Protein AF-K2A2A7-F1 (afdb_monomer)

Secondary structure (DSSP, 8-state):
--TTTSSPPHHHHHHHHHHHHHHHHTS-GGGSTTTTTT-HHHHHHHHHHHHHHHHHHHHHHHTTSHHHHHHTTHHHHHHHHHHHHHHHHHHTTSS--BTTTBS--S-PPPPP-PPPPTHHHHHHHHHHHHHHHHS-HHHHHHHHHHHHHHHHTTS-SHHHHHHHHHTT--HHHHHHHHHHHH---------

Structure (mmCIF, N/CA/C/O backbone):
data_AF-K2A2A7-F1
#
_entry.id   AF-K2A2A7-F1
#
loop_
_atom_site.group_PDB
_atom_site.id
_atom_site.type_symbol
_atom_site.label_atom_id
_atom_site.label_alt_id
_atom_site.label_comp_id
_atom_site.label_asym_id
_atom_site.label_entity_id
_atom_site.label_seq_id
_atom_site.pdbx_PDB_ins_code
_atom_site.Cartn_x
_atom_site.Cartn_y
_atom_site.Cartn_z
_atom_site.occupancy
_atom_site.B_iso_or_equiv
_atom_site.auth_seq_id
_atom_site.auth_comp_id
_atom_site.auth_asym_id
_atom_site.auth_atom_id
_atom_site.pdbx_PDB_model_num
ATOM 1 N N . MET A 1 1 ? 3.952 -8.221 20.605 1.00 62.62 1 MET A N 1
ATOM 2 C CA . MET A 1 1 ? 3.868 -8.283 19.130 1.00 62.62 1 MET A CA 1
ATOM 3 C C . MET A 1 1 ? 4.918 -7.321 18.599 1.00 62.62 1 MET A C 1
ATOM 5 O O . MET A 1 1 ? 5.150 -6.315 19.251 1.00 62.62 1 MET A O 1
ATOM 9 N N . ASP A 1 2 ? 5.605 -7.661 17.517 1.00 77.06 2 ASP A N 1
ATOM 10 C CA . ASP A 1 2 ? 6.780 -6.952 16.977 1.00 77.06 2 ASP A CA 1
ATOM 11 C C . ASP A 1 2 ? 6.436 -5.839 15.968 1.00 77.06 2 ASP A C 1
ATOM 13 O O . ASP A 1 2 ? 7.338 -5.149 15.506 1.00 77.06 2 ASP A O 1
ATOM 17 N N . GLU A 1 3 ? 5.150 -5.621 15.670 1.00 72.81 3 GLU A N 1
ATOM 18 C CA . GLU A 1 3 ? 4.656 -4.688 14.640 1.00 72.81 3 GLU A CA 1
ATOM 19 C C . GLU A 1 3 ? 5.118 -3.234 14.834 1.00 72.81 3 GLU A C 1
ATOM 21 O O . GLU A 1 3 ? 5.360 -2.520 13.864 1.00 72.81 3 GLU A O 1
ATOM 26 N N . THR A 1 4 ? 5.302 -2.797 16.081 1.00 74.00 4 THR A N 1
ATOM 27 C CA . THR A 1 4 ? 5.796 -1.449 16.401 1.00 74.00 4 THR A CA 1
ATOM 28 C C . THR A 1 4 ? 7.318 -1.311 16.288 1.00 74.00 4 THR A C 1
ATOM 30 O O . THR A 1 4 ? 7.830 -0.197 16.385 1.00 74.00 4 THR A O 1
ATOM 33 N N . LEU A 1 5 ? 8.053 -2.415 16.097 1.00 76.25 5 LEU A N 1
ATOM 34 C CA . LEU A 1 5 ? 9.518 -2.462 16.164 1.00 76.25 5 LEU A CA 1
ATOM 35 C C . LEU A 1 5 ? 10.182 -2.925 14.861 1.00 76.25 5 LEU A C 1
ATOM 37 O O . LEU A 1 5 ? 11.263 -2.439 14.531 1.00 76.25 5 LEU A O 1
ATOM 41 N N . ALA A 1 6 ? 9.586 -3.870 14.131 1.00 84.69 6 ALA A N 1
ATOM 42 C CA . ALA A 1 6 ? 10.146 -4.403 12.892 1.00 84.69 6 ALA A CA 1
ATOM 43 C C . ALA A 1 6 ? 9.075 -5.045 12.001 1.00 84.69 6 ALA A C 1
ATOM 45 O O . ALA A 1 6 ? 7.918 -5.202 12.385 1.00 84.69 6 ALA A O 1
ATOM 46 N N . LEU A 1 7 ? 9.487 -5.457 10.797 1.00 84.75 7 LEU A N 1
ATOM 47 C CA . LEU A 1 7 ? 8.675 -6.357 9.983 1.00 84.75 7 LEU A CA 1
ATOM 48 C C . LEU A 1 7 ? 8.384 -7.660 10.757 1.00 84.75 7 LEU A C 1
ATOM 50 O O . LEU A 1 7 ? 9.260 -8.121 11.497 1.00 84.75 7 LEU A O 1
ATOM 54 N N . PRO A 1 8 ? 7.202 -8.275 10.559 1.00 84.25 8 PRO A N 1
ATOM 55 C CA . PRO A 1 8 ? 6.791 -9.444 11.327 1.00 84.25 8 PRO A CA 1
ATOM 56 C C . PRO A 1 8 ? 7.748 -10.633 11.183 1.00 84.25 8 PRO A C 1
ATOM 58 O O . PRO A 1 8 ? 8.117 -11.025 10.074 1.00 84.25 8 PRO A O 1
ATOM 61 N N . THR A 1 9 ? 8.092 -11.257 12.306 1.00 86.00 9 THR A N 1
ATOM 62 C CA . THR A 1 9 ? 8.743 -12.577 12.347 1.00 86.00 9 THR A CA 1
ATOM 63 C C . THR A 1 9 ? 7.771 -13.703 11.970 1.00 86.00 9 THR A C 1
ATOM 65 O O . THR A 1 9 ? 6.553 -13.544 12.066 1.00 86.00 9 THR A O 1
ATOM 68 N N . GLU A 1 10 ? 8.279 -14.889 11.602 1.00 86.19 10 GLU A N 1
ATOM 69 C CA . GLU A 1 10 ? 7.434 -16.064 11.295 1.00 86.19 10 GLU A CA 1
ATOM 70 C C . GLU A 1 10 ? 6.448 -16.390 12.425 1.00 86.19 10 GLU A C 1
ATOM 72 O O . GLU A 1 10 ? 5.287 -16.721 12.175 1.00 86.19 10 GLU A O 1
ATOM 77 N N . LYS A 1 11 ? 6.888 -16.243 13.681 1.00 86.88 11 LYS A N 1
ATOM 78 C CA . LYS A 1 11 ? 6.046 -16.452 14.861 1.00 86.88 11 LYS A CA 1
ATOM 79 C C . LYS A 1 11 ? 4.901 -15.440 14.925 1.00 86.88 11 LYS A C 1
ATOM 81 O O . LYS A 1 11 ? 3.759 -15.840 15.145 1.00 86.88 11 LYS A O 1
ATOM 86 N N . SER A 1 12 ? 5.177 -14.153 14.721 1.00 87.62 12 SER A N 1
ATOM 87 C CA . SER A 1 12 ? 4.141 -13.113 14.713 1.00 87.62 12 SER A CA 1
ATOM 88 C C . SER A 1 12 ? 3.167 -13.276 13.551 1.00 87.62 12 SER A C 1
ATOM 90 O O . SER A 1 12 ? 1.957 -13.174 13.755 1.00 87.62 12 SER A O 1
ATOM 92 N N . VAL A 1 13 ? 3.666 -13.616 12.358 1.00 88.94 13 VAL A N 1
ATOM 93 C CA . VAL A 1 13 ? 2.824 -13.941 11.194 1.00 88.94 13 VAL A CA 1
ATOM 94 C C . VAL A 1 13 ? 1.917 -15.129 11.504 1.00 88.94 13 VAL A C 1
ATOM 96 O O . VAL A 1 13 ? 0.725 -15.092 11.201 1.00 88.94 13 VAL A O 1
ATOM 99 N N . MET A 1 14 ? 2.450 -16.172 12.145 1.00 92.44 14 MET A N 1
ATOM 100 C CA . MET A 1 14 ? 1.659 -17.332 12.542 1.00 92.44 14 MET A CA 1
ATOM 101 C C . MET A 1 14 ? 0.554 -16.949 13.526 1.00 92.44 14 MET A C 1
ATOM 103 O O . MET A 1 14 ? -0.575 -17.393 13.345 1.00 92.44 14 MET A O 1
ATOM 107 N N . ILE A 1 15 ? 0.842 -16.111 14.527 1.00 93.50 15 ILE A N 1
ATOM 108 C CA . ILE A 1 15 ? -0.175 -15.618 15.467 1.00 93.50 15 ILE A CA 1
ATOM 109 C C . ILE A 1 15 ? -1.260 -14.845 14.712 1.00 93.50 15 ILE A C 1
ATOM 111 O O . ILE A 1 15 ? -2.433 -15.171 14.861 1.00 93.50 15 ILE A O 1
ATOM 115 N N . ALA A 1 16 ? -0.890 -13.892 13.852 1.00 93.38 16 ALA A N 1
ATOM 116 C CA . ALA A 1 16 ? -1.847 -13.122 13.057 1.00 93.38 16 ALA A CA 1
ATOM 117 C C . ALA A 1 16 ? -2.745 -14.022 12.186 1.00 93.38 16 ALA A C 1
ATOM 119 O O . ALA A 1 16 ? -3.963 -13.840 12.145 1.00 93.38 16 ALA A O 1
ATOM 120 N N . LEU A 1 17 ? -2.164 -15.042 11.544 1.00 96.50 17 LEU A N 1
ATOM 121 C CA . LEU A 1 17 ? -2.910 -16.017 10.749 1.00 96.50 17 LEU A CA 1
ATOM 122 C C . LEU A 1 17 ? -3.851 -16.866 11.614 1.00 96.50 17 LEU A C 1
ATOM 124 O O . LEU A 1 17 ? -5.004 -17.083 11.242 1.00 96.50 17 LEU A O 1
ATOM 128 N N . ARG A 1 18 ? -3.378 -17.351 12.768 1.00 97.50 18 ARG A N 1
ATOM 129 C CA . ARG A 1 18 ? -4.181 -18.163 13.691 1.00 97.50 18 ARG A CA 1
ATOM 130 C C . ARG A 1 18 ? -5.330 -17.355 14.284 1.00 97.50 18 ARG A C 1
ATOM 132 O O . ARG A 1 18 ? -6.421 -17.897 14.384 1.00 97.50 18 ARG A O 1
ATOM 139 N N . THR A 1 19 ? -5.145 -16.066 14.567 1.00 97.56 19 THR A N 1
ATOM 140 C CA . THR A 1 19 ? -6.237 -15.171 14.984 1.00 97.56 19 THR A CA 1
ATOM 141 C C . THR A 1 19 ? -7.370 -15.161 13.956 1.00 97.56 19 THR A C 1
ATOM 143 O O . THR A 1 19 ? -8.523 -15.374 14.321 1.00 97.56 19 THR A O 1
ATOM 146 N N . GLN A 1 20 ? -7.055 -15.004 12.664 1.00 97.81 20 GLN A N 1
ATOM 147 C CA . GLN A 1 20 ? -8.066 -15.050 11.598 1.00 97.81 20 GLN A CA 1
ATOM 148 C C . GLN A 1 20 ? -8.740 -16.427 11.498 1.00 97.81 20 GLN A C 1
ATOM 150 O O . GLN A 1 20 ? -9.949 -16.513 11.302 1.00 97.81 20 GLN A O 1
ATOM 155 N N . GLN A 1 21 ? -7.983 -17.514 11.669 1.00 98.00 21 GLN A N 1
ATOM 156 C CA . GLN A 1 21 ? -8.522 -18.877 11.624 1.00 98.00 21 GLN A CA 1
ATOM 157 C C . GLN A 1 21 ? -9.438 -19.190 12.809 1.00 98.00 21 GLN A C 1
ATOM 159 O O . GLN A 1 21 ? -10.489 -19.787 12.608 1.00 98.00 21 GLN A O 1
ATOM 164 N N . ILE A 1 22 ? -9.087 -18.751 14.017 1.00 98.25 22 ILE A N 1
ATOM 165 C CA . ILE A 1 22 ? -9.936 -18.897 15.206 1.00 98.25 22 ILE A CA 1
ATOM 166 C C . ILE A 1 22 ? -11.240 -18.120 15.002 1.00 98.25 22 ILE A C 1
ATOM 168 O O . ILE A 1 22 ? -12.322 -18.659 15.229 1.00 98.25 22 ILE A O 1
ATOM 172 N N . ILE A 1 23 ? -11.167 -16.882 14.498 1.00 97.62 23 ILE A N 1
ATOM 173 C CA . ILE A 1 23 ? -12.369 -16.110 14.152 1.00 97.62 23 ILE A CA 1
ATOM 174 C C . ILE A 1 23 ? -13.210 -16.873 13.117 1.00 97.62 23 ILE A C 1
ATOM 176 O O . ILE A 1 23 ? -14.407 -17.058 13.320 1.00 97.62 23 ILE A O 1
ATOM 180 N N . ALA A 1 24 ? -12.598 -17.373 12.044 1.00 96.94 24 ALA A N 1
ATOM 181 C CA . ALA A 1 24 ? -13.320 -18.019 10.951 1.00 96.94 24 ALA A CA 1
ATOM 182 C C . ALA A 1 24 ? -13.950 -19.374 11.322 1.00 96.94 24 ALA A C 1
ATOM 184 O O . ALA A 1 24 ? -15.068 -19.655 10.886 1.00 96.94 24 ALA A O 1
ATOM 185 N N . PHE A 1 25 ? -13.243 -20.211 12.089 1.00 97.44 25 PHE A N 1
ATOM 186 C CA . PHE A 1 25 ? -13.596 -21.622 12.288 1.00 97.44 25 PHE A CA 1
ATOM 187 C C . PHE A 1 25 ? -14.070 -21.968 13.702 1.00 97.44 25 PHE A C 1
ATOM 189 O O . PHE A 1 25 ? -14.775 -22.960 13.860 1.00 97.44 25 PHE A O 1
ATOM 196 N N . GLU A 1 26 ? -13.712 -21.182 14.719 1.00 97.56 26 GLU A N 1
ATOM 197 C CA . GLU A 1 26 ? -14.015 -21.511 16.121 1.00 97.56 26 GLU A CA 1
ATOM 198 C C . GLU A 1 26 ? -15.007 -20.534 16.760 1.00 97.56 26 GLU A C 1
ATOM 200 O O . GLU A 1 26 ? -15.832 -20.944 17.573 1.00 97.56 26 GLU A O 1
ATOM 205 N N . SER A 1 27 ? -14.977 -19.250 16.386 1.00 96.56 27 SER A N 1
ATOM 206 C CA . SER A 1 27 ? -15.802 -18.227 17.049 1.00 96.56 27 SER A CA 1
ATOM 207 C C . SER A 1 27 ? -17.295 -18.273 16.686 1.00 96.56 27 SER A C 1
ATOM 209 O O . SER A 1 27 ? -18.122 -17.711 17.401 1.00 96.56 27 SER A O 1
ATOM 211 N N . GLY A 1 28 ? -17.649 -18.911 15.564 1.00 94.75 28 GLY A N 1
ATOM 212 C CA . GLY A 1 28 ? -19.025 -19.008 15.068 1.00 94.75 28 GLY A CA 1
ATOM 213 C C . GLY A 1 28 ? -19.602 -17.719 14.466 1.00 94.75 28 GLY A C 1
ATOM 214 O O . GLY A 1 28 ? -20.737 -17.742 13.992 1.00 94.75 28 GLY A O 1
ATOM 215 N N . VAL A 1 29 ? -18.843 -16.614 14.424 1.00 96.25 29 VAL A N 1
ATOM 216 C CA . VAL A 1 29 ? -19.313 -15.323 13.872 1.00 96.25 29 VAL A CA 1
ATOM 217 C C . VAL A 1 29 ? -19.611 -15.374 12.372 1.00 96.25 29 VAL A C 1
ATOM 219 O O . VAL A 1 29 ? -20.320 -14.521 11.854 1.00 96.25 29 VAL A O 1
ATOM 222 N N . THR A 1 30 ? -19.099 -16.382 11.668 1.00 96.44 30 THR A N 1
ATOM 223 C CA . THR A 1 30 ? -19.321 -16.608 10.233 1.00 96.44 30 THR A CA 1
ATOM 224 C C . THR A 1 30 ? -20.659 -17.284 9.921 1.00 96.44 30 THR A C 1
ATOM 226 O O . THR A 1 30 ? -21.055 -17.335 8.759 1.00 96.44 30 THR A O 1
ATOM 229 N N . ASN A 1 31 ? -21.376 -17.785 10.934 1.00 97.00 31 ASN A N 1
ATOM 230 C CA . ASN A 1 31 ? -22.625 -18.531 10.747 1.00 97.00 31 ASN A CA 1
ATOM 231 C C . ASN A 1 31 ? -23.830 -17.643 10.400 1.00 97.00 31 ASN A C 1
ATOM 233 O O . ASN A 1 31 ? -24.825 -18.147 9.880 1.00 97.00 31 ASN A O 1
ATOM 237 N N . THR A 1 32 ? -23.750 -16.340 10.679 1.00 96.38 32 THR A N 1
ATOM 238 C CA . THR A 1 32 ? -24.835 -15.380 10.449 1.00 96.38 32 THR A CA 1
ATOM 239 C C . THR A 1 32 ? -24.289 -14.157 9.727 1.00 96.38 32 THR A C 1
ATOM 241 O O . THR A 1 32 ? -23.338 -13.528 10.187 1.00 96.38 32 THR A O 1
ATOM 244 N N . ILE A 1 33 ? -24.907 -13.801 8.602 1.00 97.00 33 ILE A N 1
ATOM 245 C CA . ILE A 1 33 ? -24.586 -12.569 7.877 1.00 97.00 33 ILE A CA 1
ATOM 246 C C . ILE A 1 33 ? -25.074 -11.381 8.704 1.00 97.00 33 ILE A C 1
ATOM 248 O O . ILE A 1 33 ? -26.217 -11.386 9.150 1.00 97.00 33 ILE A O 1
ATOM 252 N N . ASP A 1 34 ? -24.203 -10.387 8.879 1.00 96.69 34 ASP A N 1
ATOM 253 C CA . ASP A 1 34 ? -24.487 -9.146 9.604 1.00 96.69 34 ASP A CA 1
ATOM 254 C C . ASP A 1 34 ? -25.163 -9.377 10.966 1.00 96.69 34 ASP A C 1
ATOM 256 O O . ASP A 1 34 ? -26.253 -8.892 11.257 1.00 96.69 34 ASP A O 1
ATOM 260 N N . ALA A 1 35 ? -24.507 -10.160 11.826 1.00 95.31 35 ALA A N 1
ATOM 261 C CA . ALA A 1 35 ? -25.043 -10.528 13.138 1.00 95.31 35 ALA A CA 1
ATOM 262 C C . ALA A 1 35 ? -25.338 -9.329 14.068 1.00 95.31 35 ALA A C 1
ATOM 264 O O . ALA A 1 35 ? -26.002 -9.505 15.088 1.00 95.31 35 ALA A O 1
ATOM 265 N N . LEU A 1 36 ? -24.833 -8.132 13.746 1.00 96.62 36 LEU A N 1
ATOM 266 C CA . LEU A 1 36 ? -25.097 -6.893 14.482 1.00 96.62 36 LEU A CA 1
ATOM 267 C C . LEU A 1 36 ? -26.252 -6.072 13.881 1.00 96.62 36 LEU A C 1
ATOM 269 O O . LEU A 1 36 ? -26.670 -5.093 14.505 1.00 96.62 36 LEU A O 1
ATOM 273 N N . GLY A 1 37 ? -26.777 -6.469 12.720 1.00 95.81 37 GLY A N 1
ATOM 274 C CA . GLY A 1 37 ? -27.887 -5.811 12.041 1.00 95.81 37 GLY A CA 1
ATOM 275 C C . GLY A 1 37 ? -29.145 -5.758 12.908 1.00 95.81 37 GLY A C 1
ATOM 276 O O . GLY A 1 37 ? -29.499 -6.707 13.612 1.00 95.81 37 GLY A O 1
ATOM 277 N N . GLY A 1 38 ? -29.815 -4.610 12.897 1.00 95.69 38 GLY A N 1
ATOM 278 C CA . GLY A 1 38 ? -30.976 -4.326 13.740 1.00 95.69 38 GLY A CA 1
ATOM 279 C C . GLY A 1 38 ? -30.645 -3.964 15.193 1.00 95.69 38 GLY A C 1
ATOM 280 O O . GLY A 1 38 ? -31.552 -3.614 15.952 1.00 95.69 38 GLY A O 1
ATOM 281 N N . SER A 1 39 ? -29.373 -3.995 15.607 1.00 98.12 39 SER A N 1
ATOM 282 C CA . SER A 1 39 ? -28.959 -3.458 16.906 1.00 98.12 39 SER A CA 1
ATOM 283 C C . SER A 1 39 ? -29.175 -1.949 16.938 1.00 98.12 39 SER A C 1
ATOM 285 O O . SER A 1 39 ? -28.465 -1.209 16.266 1.00 98.12 39 SER A O 1
ATOM 287 N N . TYR A 1 40 ? -30.101 -1.466 17.772 1.00 97.25 40 TYR A N 1
ATOM 288 C CA . TYR A 1 40 ? -30.408 -0.032 17.875 1.00 97.25 40 TYR A CA 1
ATOM 289 C C . TYR A 1 40 ? -29.165 0.852 18.056 1.00 97.25 40 TYR A C 1
ATOM 291 O O . TYR A 1 40 ? -29.089 1.935 17.481 1.00 97.25 40 TYR A O 1
ATOM 299 N N . PHE A 1 41 ? -28.185 0.387 18.838 1.00 98.06 41 PHE A N 1
ATOM 300 C CA . PHE A 1 41 ? -26.942 1.120 19.063 1.00 98.06 41 PHE A CA 1
ATOM 301 C C . PHE A 1 41 ? -26.063 1.164 17.809 1.00 98.06 41 PHE A C 1
ATOM 303 O O . PHE A 1 41 ? -25.645 2.245 17.400 1.00 98.06 41 PHE A O 1
ATOM 310 N N . VAL A 1 42 ? -25.798 0.006 17.196 1.00 98.06 42 VAL A N 1
ATOM 311 C CA . VAL A 1 42 ? -24.917 -0.078 16.021 1.00 98.06 42 VAL A CA 1
ATOM 312 C C . VAL A 1 42 ? -25.561 0.629 14.834 1.00 98.06 42 VAL A C 1
ATOM 314 O O . VAL A 1 42 ? -24.899 1.428 14.192 1.00 98.06 42 VAL A O 1
ATOM 317 N N . GLU A 1 43 ? -26.858 0.439 14.604 1.00 98.19 43 GLU A N 1
ATOM 318 C CA . GLU A 1 43 ? -27.604 1.112 13.536 1.00 98.19 43 GLU A CA 1
ATOM 319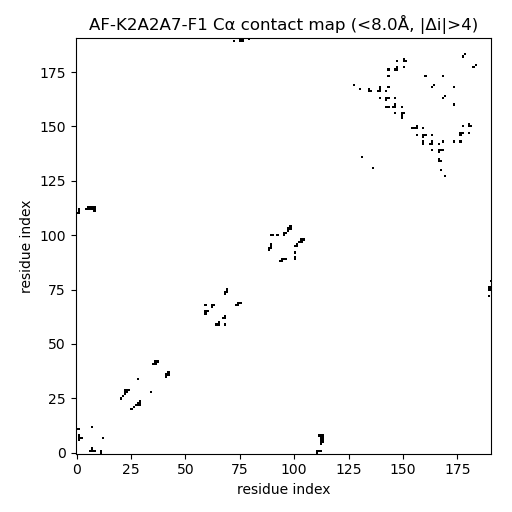 C C . GLU A 1 43 ? -27.593 2.636 13.697 1.00 98.19 43 GLU A C 1
ATOM 321 O O . GLU A 1 43 ? -27.342 3.376 12.745 1.00 98.19 43 GLU A O 1
ATOM 326 N N . SER A 1 44 ? -27.810 3.136 14.919 1.00 98.25 44 SER A N 1
ATOM 327 C CA . SER A 1 44 ? -27.732 4.574 15.184 1.00 98.25 44 SER A CA 1
ATOM 328 C C . SER A 1 44 ? -26.324 5.122 14.948 1.00 98.25 44 SER A C 1
ATOM 330 O O . SER A 1 44 ? -26.186 6.221 14.412 1.00 98.25 44 SER A O 1
ATOM 332 N N . LEU A 1 45 ? -25.286 4.381 15.346 1.00 98.25 45 LEU A N 1
ATOM 333 C CA . LEU A 1 45 ? -23.897 4.787 15.143 1.00 98.25 45 LEU A CA 1
ATOM 334 C C . LEU A 1 45 ? -23.510 4.758 13.657 1.00 98.25 45 LEU A C 1
ATOM 336 O O . LEU A 1 45 ? -22.842 5.676 13.186 1.00 98.25 45 LEU A O 1
ATOM 340 N N . THR A 1 46 ? -23.976 3.755 12.913 1.00 98.25 46 THR A N 1
ATOM 341 C CA . THR A 1 46 ? -23.796 3.643 11.460 1.00 98.25 46 THR A CA 1
ATOM 342 C C . THR A 1 46 ? -24.397 4.848 10.746 1.00 98.25 46 THR A C 1
ATOM 344 O O . THR A 1 46 ? -23.703 5.500 9.968 1.00 98.25 46 THR A O 1
ATOM 347 N N . ASN A 1 47 ? -25.643 5.207 11.071 1.00 98.25 47 ASN A N 1
ATOM 348 C CA . ASN A 1 47 ? -26.312 6.371 10.486 1.00 98.25 47 ASN A CA 1
ATOM 349 C C . ASN A 1 47 ? -25.582 7.684 10.806 1.00 98.25 47 ASN A C 1
ATOM 351 O O . ASN A 1 47 ? -25.445 8.544 9.938 1.00 98.25 47 ASN A O 1
ATOM 355 N N . GLN A 1 48 ? -25.093 7.845 12.039 1.00 98.44 48 GLN A N 1
ATOM 356 C CA . GLN A 1 48 ? -24.331 9.034 12.421 1.00 98.44 48 GLN A CA 1
ATOM 357 C C . GLN A 1 48 ? -23.018 9.131 11.630 1.00 98.44 48 GLN A C 1
ATOM 359 O O . GLN A 1 48 ? -22.723 10.168 11.039 1.00 98.44 48 GLN A O 1
ATOM 364 N N . MET A 1 49 ? -22.262 8.032 11.551 1.00 98.31 49 MET A N 1
ATOM 365 C CA . MET A 1 49 ? -21.007 7.978 10.801 1.00 98.31 49 MET A CA 1
ATOM 366 C C . MET A 1 49 ? -21.219 8.260 9.307 1.00 98.31 49 MET A C 1
ATOM 368 O O . MET A 1 49 ? -20.415 8.968 8.701 1.00 98.31 49 MET A O 1
ATOM 372 N N . GLU A 1 50 ? -22.304 7.752 8.713 1.00 98.50 50 GLU A N 1
ATOM 373 C CA . GLU A 1 50 ? -22.679 8.053 7.327 1.00 98.50 50 GLU A CA 1
ATOM 374 C C . GLU A 1 50 ? -22.950 9.552 7.129 1.00 98.50 50 GLU A C 1
ATOM 376 O O . GLU A 1 50 ? -22.414 10.159 6.199 1.00 98.50 50 GLU A O 1
ATOM 381 N N . GLN A 1 51 ? -23.750 10.167 8.005 1.00 98.56 51 GLN A N 1
ATOM 382 C CA . GLN A 1 51 ? -24.076 11.595 7.926 1.00 98.56 51 GLN A CA 1
ATOM 383 C C . GLN A 1 51 ? -22.824 12.475 8.037 1.00 98.56 51 GLN A C 1
ATOM 385 O O . GLN A 1 51 ? -22.649 13.418 7.253 1.00 98.56 51 GLN A O 1
ATOM 390 N N . ASP A 1 52 ? -21.928 12.144 8.965 1.00 98.19 52 ASP A N 1
ATOM 391 C CA . ASP A 1 52 ? -20.676 12.870 9.172 1.00 98.19 52 ASP A CA 1
ATOM 392 C C . ASP A 1 52 ? -19.730 12.701 7.974 1.00 98.19 52 ASP A C 1
ATOM 394 O O . ASP A 1 52 ? -19.193 13.685 7.450 1.00 98.19 52 ASP A O 1
ATOM 398 N N . ALA A 1 53 ? -19.587 11.476 7.459 1.00 98.19 53 ALA A N 1
ATOM 399 C CA . ALA A 1 53 ? -18.802 11.202 6.258 1.00 98.19 53 ALA A CA 1
ATOM 400 C C . ALA A 1 53 ? -19.358 11.948 5.036 1.00 98.19 53 ALA A C 1
ATOM 402 O O . ALA A 1 53 ? -18.602 12.578 4.294 1.00 98.19 53 ALA A O 1
ATOM 403 N N . MET A 1 54 ? -20.680 11.950 4.850 1.00 98.31 54 MET A N 1
ATOM 404 C CA . MET A 1 54 ? -21.332 12.642 3.739 1.00 98.31 54 MET A CA 1
ATOM 405 C C . MET A 1 54 ? -21.156 14.162 3.826 1.00 98.31 54 MET A C 1
ATOM 407 O O . MET A 1 54 ? -21.011 14.835 2.805 1.00 98.31 54 MET A O 1
ATOM 411 N N . THR A 1 55 ? -21.114 14.717 5.037 1.00 98.06 55 THR A N 1
ATOM 412 C CA . THR A 1 55 ? -20.799 16.135 5.257 1.00 98.06 55 THR A CA 1
ATOM 413 C C . THR A 1 55 ? -19.380 16.465 4.790 1.00 98.06 55 THR A C 1
ATOM 415 O O . THR A 1 55 ? -19.167 17.468 4.105 1.00 98.06 55 THR A O 1
ATOM 418 N N . ILE A 1 56 ? -18.407 15.600 5.092 1.00 96.81 56 ILE A N 1
ATOM 419 C CA . ILE A 1 56 ? -17.023 15.754 4.625 1.00 96.81 56 ILE A CA 1
ATOM 420 C C . ILE A 1 56 ? -16.942 15.631 3.098 1.00 96.81 56 ILE A C 1
ATOM 422 O O . ILE A 1 56 ? -16.271 16.447 2.467 1.00 96.81 56 ILE A O 1
ATOM 426 N N . ILE A 1 57 ? -17.636 14.657 2.503 1.00 97.75 57 ILE A N 1
ATOM 427 C CA . ILE A 1 57 ? -17.669 14.455 1.046 1.00 97.75 57 ILE A CA 1
ATOM 428 C C . ILE A 1 57 ? -18.219 15.700 0.345 1.00 97.75 57 ILE A C 1
ATOM 430 O O . ILE A 1 57 ? -17.549 16.241 -0.530 1.00 97.75 57 ILE A O 1
ATOM 434 N N . LYS A 1 58 ? -19.366 16.228 0.791 1.00 97.88 58 LYS A N 1
ATOM 435 C CA . LYS A 1 58 ? -19.950 17.458 0.229 1.00 97.88 58 LYS A CA 1
ATOM 436 C C . LYS A 1 58 ? -18.984 18.637 0.295 1.00 97.88 58 LYS A C 1
ATOM 438 O O . LYS A 1 58 ? -18.810 19.347 -0.688 1.00 97.88 58 LYS A O 1
ATOM 443 N N . LYS A 1 59 ? -18.293 18.807 1.424 1.00 96.44 59 LYS A N 1
ATOM 444 C CA . LYS A 1 59 ? -17.274 19.851 1.581 1.00 96.44 59 LYS A CA 1
ATOM 445 C C . LYS A 1 59 ? -16.102 19.673 0.608 1.00 96.44 59 LYS A C 1
ATOM 447 O O . LYS A 1 59 ? -15.578 20.660 0.102 1.00 96.44 59 LYS A O 1
ATOM 452 N N . ILE A 1 60 ? -15.678 18.437 0.341 1.00 97.00 60 ILE A N 1
ATOM 453 C CA . ILE A 1 60 ? -14.641 18.144 -0.661 1.00 97.00 60 ILE A CA 1
ATOM 454 C C . ILE A 1 60 ? -15.150 18.463 -2.074 1.00 97.00 60 ILE A C 1
ATOM 456 O O . ILE A 1 60 ? -14.408 19.043 -2.869 1.00 97.00 60 ILE A O 1
ATOM 460 N N . ASP A 1 61 ? -16.405 18.142 -2.383 1.00 97.06 61 ASP A N 1
ATOM 461 C CA . ASP A 1 61 ? -17.018 18.452 -3.677 1.00 97.06 61 ASP A CA 1
ATOM 462 C C . ASP A 1 61 ? -17.135 19.969 -3.899 1.00 97.06 61 ASP A C 1
ATOM 464 O O . ASP A 1 61 ? -16.772 20.464 -4.967 1.00 97.06 61 ASP A O 1
ATOM 468 N N . GLU A 1 62 ? -17.518 20.731 -2.870 1.00 96.62 62 GLU A N 1
ATOM 469 C CA . GLU A 1 62 ? -17.538 22.204 -2.878 1.00 96.62 62 GLU A CA 1
ATOM 470 C C . GLU A 1 62 ? -16.144 22.821 -3.094 1.00 96.62 62 GLU A C 1
ATOM 472 O O . GLU A 1 62 ? -16.017 23.886 -3.698 1.00 96.62 62 GLU A O 1
ATOM 477 N N . MET A 1 63 ? -15.076 22.137 -2.664 1.00 93.94 63 MET A N 1
ATOM 478 C CA . MET A 1 63 ? -13.683 22.521 -2.941 1.00 93.94 63 MET A CA 1
ATOM 479 C C . MET A 1 63 ? -13.232 22.193 -4.376 1.00 93.94 63 MET A C 1
ATOM 481 O O . MET A 1 63 ? -12.072 22.423 -4.727 1.00 93.94 63 MET A O 1
ATOM 485 N N . GLY A 1 64 ? -14.120 21.650 -5.213 1.00 95.50 64 GLY A N 1
ATOM 486 C CA . GLY A 1 64 ? -13.811 21.214 -6.571 1.00 95.50 64 GLY A CA 1
ATOM 487 C C . GLY A 1 64 ? -13.195 19.815 -6.629 1.00 95.50 64 GLY A C 1
ATOM 488 O O . GLY A 1 64 ? -12.410 19.536 -7.538 1.00 95.50 64 GLY A O 1
ATOM 489 N N . GLY A 1 65 ? -13.507 18.957 -5.655 1.00 96.44 65 GLY A N 1
ATOM 490 C CA . GLY A 1 65 ? -13.103 17.555 -5.596 1.00 96.44 65 GLY A CA 1
ATOM 491 C C . GLY A 1 65 ? -11.770 17.294 -4.886 1.00 96.44 65 GLY A C 1
ATOM 492 O O . GLY A 1 65 ? -11.001 18.200 -4.549 1.00 96.44 65 GLY A O 1
ATOM 493 N N . MET A 1 66 ? -11.464 16.006 -4.685 1.00 95.62 66 MET A N 1
ATOM 494 C CA . MET A 1 66 ? -10.345 15.553 -3.844 1.00 95.62 66 MET A CA 1
ATOM 495 C C . MET A 1 66 ? -8.973 16.059 -4.309 1.00 95.62 66 MET A C 1
ATOM 497 O O . MET A 1 66 ? -8.132 16.407 -3.485 1.00 95.62 66 MET A O 1
ATOM 501 N N . VAL A 1 67 ? -8.741 16.159 -5.622 1.00 94.00 67 VAL A N 1
ATOM 502 C CA . VAL A 1 67 ? -7.464 16.661 -6.164 1.00 94.00 67 VAL A CA 1
ATOM 503 C C . VAL A 1 67 ? -7.213 18.107 -5.729 1.00 94.00 67 VAL A C 1
ATOM 505 O O . VAL A 1 67 ? -6.105 18.444 -5.312 1.00 94.00 67 VAL A O 1
ATOM 508 N N . ASN A 1 68 ? -8.237 18.959 -5.786 1.00 93.50 68 ASN A N 1
ATOM 509 C CA . ASN A 1 68 ? -8.129 20.347 -5.345 1.00 93.50 68 ASN A CA 1
ATOM 510 C C . ASN A 1 68 ? -8.051 20.440 -3.817 1.00 93.50 68 ASN A C 1
ATOM 512 O O . ASN A 1 68 ? -7.240 21.203 -3.294 1.00 93.50 68 ASN A O 1
ATOM 516 N N . ALA A 1 69 ? -8.799 19.603 -3.093 1.00 93.62 69 ALA A N 1
ATOM 517 C CA . ALA A 1 69 ? -8.706 19.516 -1.636 1.00 93.62 69 ALA A CA 1
ATOM 518 C C . ALA A 1 69 ? -7.289 19.139 -1.155 1.00 93.62 69 ALA A C 1
ATOM 520 O O . ALA A 1 69 ? -6.796 19.731 -0.192 1.00 93.62 69 ALA A O 1
ATOM 521 N N . ILE A 1 70 ? -6.608 18.211 -1.842 1.00 91.69 70 ILE A N 1
ATOM 522 C CA . ILE A 1 70 ? -5.210 17.838 -1.562 1.00 91.69 70 ILE A CA 1
ATOM 523 C C . ILE A 1 70 ? -4.268 19.014 -1.831 1.00 91.69 70 ILE A C 1
ATOM 525 O O . ILE A 1 70 ? -3.449 19.328 -0.972 1.00 91.69 70 ILE A O 1
ATOM 529 N N . LYS A 1 71 ? -4.404 19.707 -2.972 1.00 88.56 71 LYS A N 1
ATOM 530 C CA . LYS A 1 71 ? -3.586 20.899 -3.278 1.00 88.56 71 LYS A CA 1
ATOM 531 C C . LYS A 1 71 ? -3.740 21.998 -2.224 1.00 88.56 71 LYS A C 1
ATOM 533 O O . LYS A 1 71 ? -2.772 22.671 -1.892 1.00 88.56 71 LYS A O 1
ATOM 538 N N . ASN A 1 72 ? -4.940 22.135 -1.665 1.00 89.00 72 ASN A N 1
ATOM 539 C CA . ASN A 1 72 ? -5.250 23.076 -0.589 1.00 89.00 72 ASN A CA 1
ATOM 540 C C . ASN A 1 72 ? -4.876 22.544 0.812 1.00 89.00 72 ASN A C 1
ATOM 542 O O . ASN A 1 72 ? -5.199 23.173 1.825 1.00 89.00 72 ASN A O 1
ATOM 546 N N . GLY A 1 73 ? -4.256 21.362 0.899 1.00 90.81 73 GLY A N 1
ATOM 547 C CA . GLY A 1 73 ? -3.814 20.735 2.144 1.00 90.81 73 GLY A CA 1
ATOM 548 C C . GLY A 1 73 ? -4.944 20.395 3.117 1.00 90.81 73 GLY A C 1
ATOM 549 O O . GLY A 1 73 ? -4.709 20.336 4.321 1.00 90.81 73 GLY A O 1
ATOM 550 N N . TYR A 1 74 ? -6.189 20.242 2.651 1.00 92.31 74 TYR A N 1
ATOM 551 C CA . TYR A 1 74 ? -7.329 20.007 3.544 1.00 92.31 74 TYR A CA 1
ATOM 552 C C . TYR A 1 74 ? -7.250 18.646 4.263 1.00 92.31 74 TYR A C 1
ATOM 554 O O . TYR A 1 74 ? -7.264 18.649 5.496 1.00 92.31 74 TYR A O 1
ATOM 562 N N . PRO A 1 75 ? -7.080 17.499 3.564 1.00 93.25 75 PRO A N 1
ATOM 563 C CA . PRO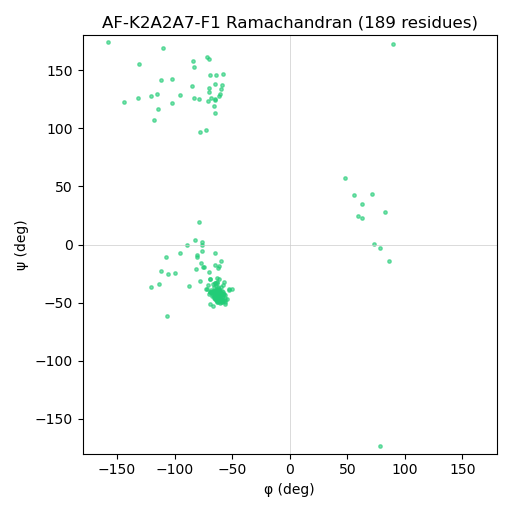 A 1 75 ? -7.004 16.201 4.236 1.00 93.25 75 PRO A CA 1
ATOM 564 C C . PRO A 1 75 ? -5.800 16.088 5.178 1.00 93.25 75 PRO A C 1
ATOM 566 O O . PRO A 1 75 ? -5.935 15.590 6.290 1.00 93.25 75 PRO A O 1
ATOM 569 N N . MET A 1 76 ? -4.634 16.598 4.761 1.00 91.31 76 MET A N 1
ATOM 570 C CA . MET A 1 76 ? -3.405 16.544 5.563 1.00 91.31 76 MET A CA 1
ATOM 571 C C . MET A 1 76 ? -3.557 17.306 6.881 1.00 91.31 76 MET A C 1
ATOM 573 O O . MET A 1 76 ? -3.229 16.765 7.934 1.00 91.31 76 MET A O 1
ATOM 577 N N . ARG A 1 77 ? -4.122 18.522 6.843 1.00 92.06 77 ARG A N 1
ATOM 578 C CA . ARG A 1 77 ? -4.391 19.309 8.056 1.00 92.06 77 ARG A CA 1
ATOM 579 C C . ARG A 1 77 ? -5.387 18.621 8.982 1.00 92.06 77 ARG A C 1
ATOM 581 O O . ARG A 1 77 ? -5.131 18.556 10.177 1.00 92.06 77 ARG A O 1
ATOM 588 N N . ALA A 1 78 ? -6.476 18.072 8.442 1.00 92.81 78 ALA A N 1
ATOM 589 C CA . ALA A 1 78 ? -7.475 17.363 9.241 1.00 92.81 78 ALA A CA 1
ATOM 590 C C . ALA A 1 78 ? -6.876 16.136 9.956 1.00 92.81 78 ALA A C 1
ATOM 592 O O . ALA A 1 78 ? -7.117 15.932 11.144 1.00 92.81 78 ALA A O 1
ATOM 593 N N . ILE A 1 79 ? -6.040 15.359 9.258 1.00 94.69 79 ILE A N 1
ATOM 594 C CA . ILE A 1 79 ? -5.319 14.220 9.846 1.00 94.69 79 ILE A CA 1
ATOM 595 C C . ILE A 1 79 ? -4.331 14.700 10.916 1.00 94.69 79 ILE A C 1
ATOM 597 O O . ILE A 1 79 ? -4.287 14.134 12.004 1.00 94.69 79 ILE A O 1
ATOM 601 N N . ALA A 1 80 ? -3.554 15.752 10.643 1.00 93.81 80 ALA A N 1
ATOM 602 C CA . ALA A 1 80 ? -2.588 16.290 11.599 1.00 93.81 80 ALA A CA 1
ATOM 603 C C . ALA A 1 80 ? -3.263 16.829 12.872 1.00 93.81 80 ALA A C 1
ATOM 605 O O . ALA A 1 80 ? -2.762 16.617 13.977 1.00 93.81 80 ALA A O 1
ATOM 606 N N . GLU A 1 81 ? -4.409 17.497 12.733 1.00 95.00 81 GLU A N 1
ATOM 607 C CA . GLU A 1 81 ? -5.209 17.986 13.854 1.00 95.00 81 GLU A CA 1
ATOM 608 C C . GLU A 1 81 ? -5.778 16.832 14.688 1.00 95.00 81 GLU A C 1
ATOM 610 O O . GLU A 1 81 ? -5.620 16.840 15.910 1.00 95.00 81 GLU A O 1
ATOM 615 N N . ALA A 1 82 ? -6.344 15.806 14.044 1.00 95.50 82 ALA A N 1
ATOM 616 C CA . ALA A 1 82 ? -6.838 14.610 14.724 1.00 95.50 82 ALA A CA 1
ATOM 617 C C . ALA A 1 82 ? -5.717 13.874 15.478 1.00 95.50 82 ALA A C 1
ATOM 619 O O . ALA A 1 82 ? -5.878 13.542 16.652 1.00 95.50 82 ALA A O 1
ATOM 620 N N . SER A 1 83 ? -4.552 13.695 14.848 1.00 95.81 83 SER A N 1
ATOM 621 C CA . SER A 1 83 ? -3.373 13.093 15.482 1.00 95.81 83 SER A CA 1
ATOM 622 C C . SER A 1 83 ? -2.873 13.914 16.669 1.00 95.81 83 SER A C 1
ATOM 624 O O . SER A 1 83 ? -2.551 13.351 17.712 1.00 95.81 83 SER A O 1
ATOM 626 N N . ARG A 1 84 ? -2.840 15.250 16.552 1.00 95.81 84 ARG A N 1
ATOM 627 C CA . ARG A 1 84 ? -2.459 16.141 17.660 1.00 95.81 84 ARG A CA 1
ATOM 628 C C . ARG A 1 84 ? -3.454 16.049 18.814 1.00 95.81 84 ARG A C 1
ATOM 630 O O . ARG A 1 84 ? -3.042 16.020 19.971 1.00 95.81 84 ARG A O 1
ATOM 637 N N . HIS A 1 85 ? -4.749 16.007 18.508 1.00 96.25 85 HIS A N 1
ATOM 638 C CA . HIS A 1 85 ? -5.795 15.870 19.513 1.00 96.25 85 HIS A CA 1
ATOM 639 C C . HIS A 1 85 ? -5.678 14.537 20.257 1.00 96.25 85 HIS A C 1
ATOM 641 O O . HIS A 1 85 ? -5.611 14.535 21.484 1.00 96.25 85 HIS A O 1
ATOM 647 N N . TYR A 1 86 ? -5.553 13.431 19.519 1.00 95.88 86 TYR A N 1
ATOM 648 C CA . TYR A 1 86 ? -5.331 12.098 20.077 1.00 95.88 86 TYR A CA 1
ATOM 649 C C . TYR A 1 86 ? -4.088 12.056 20.974 1.00 95.88 86 TYR A C 1
ATOM 651 O O . TYR A 1 86 ? -4.164 11.644 22.130 1.00 95.88 86 TYR A O 1
ATOM 659 N N . GLN A 1 87 ? -2.957 12.569 20.484 1.00 95.62 87 GLN A N 1
ATOM 660 C CA . GLN A 1 87 ? -1.718 12.639 21.255 1.00 95.62 87 GLN A CA 1
ATOM 661 C C . GLN A 1 87 ? -1.905 13.433 22.558 1.00 95.62 87 GLN A C 1
ATOM 663 O O . GLN A 1 87 ? -1.463 12.995 23.619 1.00 95.62 87 GLN A O 1
ATOM 668 N N . SER A 1 88 ? -2.623 14.561 22.508 1.00 96.75 88 SER A N 1
ATOM 669 C CA . SER A 1 88 ? -2.914 15.360 23.699 1.00 96.75 88 SER A CA 1
ATOM 670 C C . SER A 1 88 ? -3.785 14.610 24.713 1.00 96.75 88 SER A C 1
ATOM 672 O O . SER A 1 88 ? -3.509 14.696 25.909 1.00 96.75 88 SER A O 1
ATOM 674 N N . GLN A 1 89 ? -4.789 13.847 24.267 1.00 96.25 89 GLN A N 1
ATOM 675 C CA . GLN A 1 89 ? -5.611 13.015 25.155 1.00 96.25 89 GLN A CA 1
ATOM 676 C C . GLN A 1 89 ? -4.780 11.929 25.852 1.00 96.25 89 GLN A C 1
ATOM 678 O O . GLN A 1 89 ? -4.945 11.693 27.051 1.00 96.25 89 GLN A O 1
ATOM 683 N N . VAL A 1 90 ? -3.857 11.291 25.124 1.00 95.19 90 VAL A N 1
ATOM 684 C CA . VAL A 1 90 ? -2.953 10.269 25.676 1.00 95.19 90 VAL A CA 1
ATOM 685 C C . VAL A 1 90 ? -2.010 10.873 26.721 1.00 95.19 90 VAL A C 1
ATOM 687 O O . VAL A 1 90 ? -1.829 10.291 27.794 1.00 95.19 90 VAL A O 1
ATOM 690 N N . GLU A 1 91 ? -1.444 12.052 26.445 1.00 94.44 91 GLU A N 1
ATOM 691 C CA . GLU A 1 91 ? -0.550 12.777 27.362 1.00 94.44 91 GLU A CA 1
ATOM 692 C C . GLU A 1 91 ? -1.268 13.262 28.624 1.00 94.44 91 GLU A C 1
ATOM 694 O O . GLU A 1 91 ? -0.729 13.157 29.728 1.00 94.44 91 GLU A O 1
ATOM 699 N N . ARG A 1 92 ? -2.507 13.744 28.475 1.00 95.19 92 ARG A N 1
ATOM 700 C CA . ARG A 1 92 ? -3.379 14.155 29.586 1.00 95.19 92 ARG A CA 1
ATOM 701 C C . ARG A 1 92 ? -4.004 12.981 30.337 1.00 95.19 92 ARG A C 1
ATOM 703 O O . ARG A 1 92 ? -4.646 13.205 31.358 1.00 95.19 92 ARG A O 1
ATOM 710 N N . ARG A 1 93 ? -3.803 11.748 29.857 1.00 92.31 93 ARG A N 1
ATOM 711 C CA . ARG A 1 93 ? -4.408 10.511 30.382 1.00 92.31 93 ARG A CA 1
ATOM 712 C C . ARG A 1 93 ? -5.940 10.507 30.347 1.00 92.31 93 ARG A C 1
ATOM 714 O O . ARG A 1 93 ? -6.571 9.769 31.095 1.00 92.31 93 ARG A O 1
ATOM 721 N N . GLU A 1 94 ? -6.532 11.293 29.452 1.00 95.19 94 GLU A N 1
ATOM 722 C CA . GLU A 1 94 ? -7.958 11.203 29.114 1.00 95.19 94 GLU A CA 1
ATOM 723 C C . GLU A 1 94 ? -8.238 9.898 28.350 1.00 95.19 94 GLU A C 1
ATOM 725 O O . GLU A 1 94 ? -9.306 9.306 28.488 1.00 95.19 94 GLU A O 1
ATOM 730 N N . GLN A 1 95 ? -7.237 9.409 27.606 1.00 92.94 95 GLN A N 1
ATOM 731 C CA . GLN A 1 95 ? -7.245 8.098 26.972 1.00 92.94 95 GLN A CA 1
ATOM 732 C C . GLN A 1 95 ? -6.173 7.188 27.580 1.00 92.94 95 GLN A C 1
ATOM 734 O O . GLN A 1 95 ? -4.970 7.442 27.477 1.00 92.94 95 GLN A O 1
ATOM 739 N N . THR A 1 96 ? -6.608 6.096 28.204 1.00 94.19 96 THR A N 1
ATOM 740 C CA . THR A 1 96 ? -5.713 5.099 28.798 1.00 94.19 96 THR A CA 1
ATOM 741 C C . THR A 1 96 ? -5.223 4.098 27.751 1.00 94.19 96 THR A C 1
ATOM 743 O O . THR A 1 96 ? -6.023 3.436 27.092 1.00 94.19 96 THR A O 1
ATOM 746 N N . ILE A 1 97 ? -3.902 3.943 27.643 1.00 92.50 97 ILE A N 1
ATOM 747 C CA . ILE A 1 97 ? -3.227 2.924 26.834 1.00 92.50 97 ILE A CA 1
ATOM 748 C C . ILE A 1 97 ? -2.416 2.041 27.783 1.00 92.50 97 ILE A C 1
ATOM 750 O O . ILE A 1 97 ? -1.382 2.451 28.323 1.00 92.50 97 ILE A O 1
ATOM 754 N N . VAL A 1 98 ? -2.912 0.819 27.983 1.00 92.19 98 VAL A N 1
ATOM 755 C CA . VAL A 1 98 ? -2.317 -0.183 28.875 1.00 92.19 98 VAL A CA 1
ATOM 756 C C . VAL A 1 98 ? -0.897 -0.518 28.418 1.00 92.19 98 VAL A C 1
ATOM 758 O O . VAL A 1 98 ? -0.671 -0.816 27.248 1.00 92.19 98 VAL A O 1
ATOM 761 N N . GLY A 1 99 ? 0.054 -0.459 29.349 1.00 88.00 99 GLY A N 1
ATOM 762 C CA . GLY A 1 99 ? 1.475 -0.693 29.097 1.00 88.00 99 GLY A CA 1
ATOM 763 C C . GLY A 1 99 ? 2.241 0.547 28.623 1.00 88.00 99 GLY A C 1
ATOM 764 O O . GLY A 1 99 ? 3.465 0.547 28.698 1.00 88.00 99 GLY A O 1
ATOM 765 N N . LEU A 1 100 ? 1.557 1.624 28.206 1.00 88.12 100 LEU A N 1
ATOM 766 C CA . LEU A 1 100 ? 2.203 2.853 27.728 1.00 88.12 100 LEU A CA 1
ATOM 767 C C . LEU A 1 100 ? 2.107 4.010 28.724 1.00 88.12 100 LEU A C 1
ATOM 769 O O . LEU A 1 100 ? 3.140 4.524 29.158 1.00 88.12 100 LEU A O 1
ATOM 773 N N . ASN A 1 101 ? 0.895 4.469 29.060 1.00 90.19 101 ASN A N 1
ATOM 774 C CA . ASN A 1 101 ? 0.690 5.589 29.993 1.00 90.19 101 ASN A CA 1
ATOM 775 C C . ASN A 1 101 ? 0.189 5.135 31.370 1.00 90.19 101 ASN A C 1
ATOM 777 O O . ASN A 1 101 ? 0.526 5.782 32.359 1.00 90.19 101 ASN A O 1
ATOM 781 N N . GLU A 1 102 ? -0.483 3.987 31.437 1.00 91.31 102 GLU A N 1
ATOM 782 C CA . GLU A 1 102 ? -0.930 3.323 32.663 1.00 91.31 102 GLU A CA 1
ATOM 783 C C . GLU A 1 102 ? -0.540 1.840 32.654 1.00 91.31 102 GLU A C 1
ATOM 785 O O . GLU A 1 102 ? -0.371 1.238 31.593 1.00 91.31 102 GLU A O 1
ATOM 790 N N . PHE A 1 103 ? -0.418 1.242 33.843 1.00 91.31 103 PHE A N 1
ATOM 791 C CA . PHE A 1 103 ? -0.048 -0.173 34.025 1.00 91.31 103 PHE A CA 1
ATOM 792 C C . PHE A 1 103 ? 1.285 -0.552 33.357 1.00 91.31 103 PHE A C 1
ATOM 794 O O . PHE A 1 103 ? 1.404 -1.592 32.709 1.00 91.31 103 PHE A O 1
ATOM 801 N N . LYS A 1 104 ? 2.289 0.321 33.491 1.00 88.31 104 LYS A N 1
ATOM 802 C CA . LYS A 1 104 ? 3.630 0.082 32.946 1.00 88.31 104 LYS A CA 1
ATOM 803 C C . LYS A 1 104 ? 4.328 -1.039 33.712 1.00 88.31 104 LYS A C 1
ATOM 805 O O . LYS A 1 104 ? 4.163 -1.158 34.924 1.00 88.31 104 LYS A O 1
ATOM 810 N N . ILE A 1 105 ? 5.133 -1.815 32.997 1.00 88.50 105 ILE A N 1
ATOM 811 C CA . ILE A 1 105 ? 6.041 -2.804 33.579 1.00 88.50 105 ILE A CA 1
ATOM 812 C C . ILE A 1 105 ? 7.465 -2.246 33.583 1.00 88.50 105 ILE A C 1
ATOM 814 O O . ILE A 1 105 ? 7.862 -1.558 32.646 1.00 88.50 105 ILE A O 1
ATOM 818 N N . ASP A 1 106 ? 8.234 -2.537 34.633 1.00 82.50 106 ASP A N 1
ATOM 819 C CA . ASP A 1 106 ? 9.586 -1.981 34.806 1.00 82.50 106 ASP A CA 1
ATOM 820 C C . ASP A 1 106 ? 10.607 -2.542 33.801 1.00 82.50 106 ASP A C 1
ATOM 822 O O . ASP A 1 106 ? 11.627 -1.914 33.520 1.00 82.50 106 ASP A O 1
ATOM 826 N N . SER A 1 107 ? 10.350 -3.733 33.256 1.00 80.44 107 SER A N 1
ATOM 827 C CA . SER A 1 107 ? 11.214 -4.382 32.273 1.00 80.44 107 SER A CA 1
ATOM 828 C C . SER A 1 107 ? 10.378 -5.140 31.252 1.00 80.44 107 SER A C 1
ATOM 830 O O . SER A 1 107 ? 9.602 -6.031 31.601 1.00 80.44 107 SER A O 1
ATOM 832 N N . GLU A 1 108 ? 10.559 -4.789 29.981 1.00 76.06 108 GLU A N 1
ATOM 833 C CA . GLU A 1 108 ? 9.984 -5.531 28.866 1.00 76.06 108 GLU A CA 1
ATOM 834 C C . GLU A 1 108 ? 10.897 -6.706 28.481 1.00 76.06 108 GLU A C 1
ATOM 836 O O . GLU A 1 108 ? 12.120 -6.540 28.399 1.00 76.06 108 GLU A O 1
ATOM 841 N N . PRO A 1 109 ? 10.338 -7.903 28.229 1.00 79.12 109 PRO A N 1
ATOM 842 C CA . PRO A 1 109 ? 11.121 -9.017 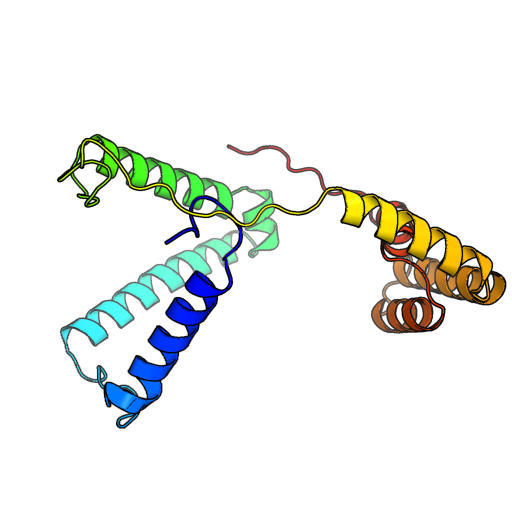27.719 1.00 79.12 109 PRO A CA 1
ATOM 843 C C . PRO A 1 109 ? 11.668 -8.680 26.323 1.00 79.12 109 PRO A C 1
ATOM 845 O O . PRO A 1 109 ? 10.981 -8.023 25.537 1.00 79.12 109 PRO A O 1
ATOM 848 N N . PRO A 1 110 ? 12.878 -9.150 25.971 1.00 79.38 110 PRO A N 1
ATOM 849 C CA . PRO A 1 110 ? 13.446 -8.888 24.658 1.00 79.38 110 PRO A CA 1
ATOM 850 C C . PRO A 1 110 ? 12.558 -9.498 23.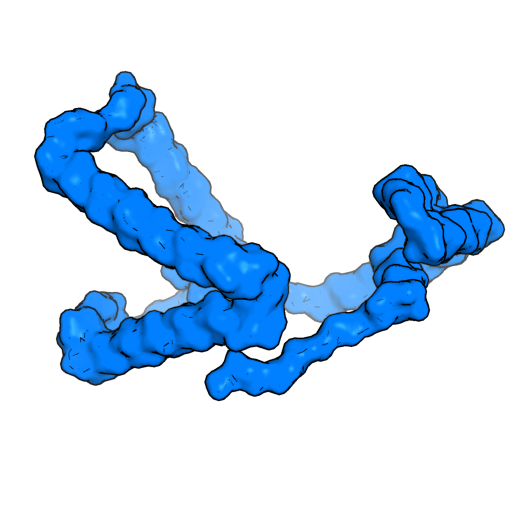568 1.00 79.38 110 PRO A C 1
ATOM 852 O O . PRO A 1 110 ? 12.231 -10.686 23.604 1.00 79.38 110 PRO A O 1
ATOM 855 N N . ILE A 1 111 ? 12.182 -8.675 22.590 1.00 80.44 111 ILE A N 1
ATOM 856 C CA . ILE A 1 111 ? 11.422 -9.100 21.415 1.00 80.44 111 ILE A CA 1
ATOM 857 C C . ILE A 1 111 ? 12.413 -9.386 20.288 1.00 80.44 111 ILE A C 1
ATOM 859 O O . ILE A 1 111 ? 13.265 -8.557 19.964 1.00 80.44 111 ILE A O 1
ATOM 863 N N . GLU A 1 112 ? 12.301 -10.566 19.686 1.00 80.50 112 GLU A N 1
ATOM 864 C CA . GLU A 1 112 ? 13.048 -10.896 18.478 1.00 80.50 112 GLU A CA 1
ATOM 865 C C . GLU A 1 112 ? 12.487 -10.094 17.301 1.00 80.50 112 GLU A C 1
ATOM 867 O O . GLU A 1 112 ? 11.294 -10.150 17.012 1.00 80.50 112 GLU A O 1
ATOM 872 N N . THR A 1 113 ? 13.347 -9.324 16.641 1.00 84.75 113 THR A N 1
ATOM 873 C CA . THR A 1 113 ? 12.983 -8.489 15.495 1.00 84.75 113 THR A CA 1
ATOM 874 C C . THR A 1 113 ? 13.623 -9.020 14.223 1.00 84.75 113 THR A C 1
ATOM 876 O O . THR A 1 113 ? 14.779 -9.456 14.225 1.00 84.75 113 THR A O 1
ATOM 879 N N . LEU A 1 114 ? 12.886 -8.961 13.109 1.00 84.94 114 LEU A N 1
ATOM 880 C CA . LEU A 1 114 ? 13.429 -9.345 11.812 1.00 84.94 114 LEU A CA 1
ATOM 881 C C . LEU A 1 114 ? 14.541 -8.371 11.400 1.00 84.94 114 LEU A C 1
ATOM 883 O O . LEU A 1 114 ? 14.302 -7.180 11.196 1.00 84.94 114 LEU A O 1
ATOM 887 N N . LYS A 1 115 ? 15.757 -8.892 11.224 1.00 85.62 115 LYS A N 1
ATOM 888 C CA . LYS A 1 115 ? 16.895 -8.142 10.680 1.00 85.62 115 LYS A CA 1
ATOM 889 C C . LYS A 1 115 ? 17.111 -8.518 9.223 1.00 85.62 115 LYS A C 1
ATOM 891 O O . LYS A 1 115 ? 17.350 -9.680 8.906 1.00 85.62 115 LYS A O 1
ATOM 896 N N . ILE A 1 116 ? 17.047 -7.525 8.342 1.00 86.81 116 ILE A N 1
ATOM 897 C CA . ILE A 1 116 ? 17.313 -7.720 6.916 1.00 86.81 116 ILE A CA 1
ATOM 898 C C . ILE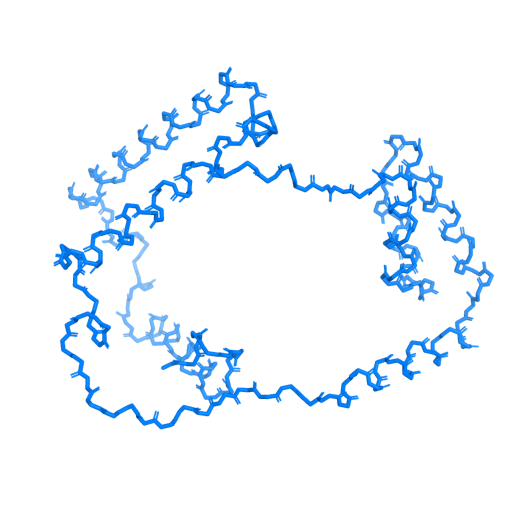 A 1 116 ? 18.826 -7.776 6.704 1.00 86.81 116 ILE A C 1
ATOM 900 O O . ILE A 1 116 ? 19.554 -6.863 7.093 1.00 86.81 116 ILE A O 1
ATOM 904 N N . ASP A 1 117 ? 19.291 -8.852 6.077 1.00 91.25 117 ASP A N 1
ATOM 905 C CA . ASP A 1 117 ? 20.703 -9.049 5.769 1.00 91.25 117 ASP A CA 1
ATOM 906 C C . ASP A 1 117 ? 21.169 -8.040 4.690 1.00 91.25 117 ASP A C 1
ATOM 908 O O . ASP A 1 117 ? 20.582 -7.994 3.600 1.00 91.25 117 ASP A O 1
ATOM 912 N N . PRO A 1 118 ? 22.236 -7.249 4.931 1.00 91.44 118 PRO A N 1
ATOM 913 C CA . PRO A 1 118 ? 22.748 -6.282 3.954 1.00 91.44 118 PRO A CA 1
ATOM 914 C C . PRO A 1 118 ? 23.236 -6.935 2.647 1.00 91.44 118 PRO A C 1
ATOM 916 O O . PRO A 1 118 ? 23.312 -6.281 1.606 1.00 91.44 118 PRO A O 1
ATOM 919 N N . THR A 1 119 ? 23.516 -8.242 2.643 1.00 94.56 119 THR A N 1
ATOM 920 C CA . THR A 1 119 ? 23.886 -9.000 1.438 1.00 94.56 119 THR A CA 1
ATOM 921 C C . THR A 1 119 ? 22.783 -9.015 0.381 1.00 94.56 119 THR A C 1
ATOM 923 O O . THR A 1 119 ? 23.087 -9.233 -0.795 1.00 94.56 119 THR A O 1
ATOM 926 N N . VAL A 1 120 ? 21.523 -8.748 0.747 1.00 94.69 120 VAL A N 1
ATOM 927 C CA . VAL A 1 120 ? 20.407 -8.627 -0.204 1.00 94.69 120 VAL A CA 1
ATOM 928 C C . VAL A 1 120 ? 20.686 -7.535 -1.238 1.00 94.69 120 VAL A C 1
ATOM 930 O O . VAL A 1 120 ? 20.463 -7.752 -2.430 1.00 94.69 120 VAL A O 1
ATOM 933 N N . GLU A 1 121 ? 21.257 -6.401 -0.823 1.00 94.69 121 GLU A N 1
ATOM 934 C CA . GLU A 1 121 ? 21.629 -5.320 -1.741 1.00 94.69 121 GLU A CA 1
ATOM 935 C C . GLU A 1 121 ? 22.686 -5.791 -2.748 1.00 94.69 121 GLU A C 1
ATOM 937 O O . GLU A 1 121 ? 22.553 -5.571 -3.955 1.00 94.69 121 GLU A O 1
ATOM 942 N N . HIS A 1 122 ? 23.722 -6.484 -2.266 1.00 94.88 122 HIS A N 1
ATOM 943 C CA . HIS A 1 122 ? 24.781 -7.020 -3.117 1.00 94.88 122 HIS A CA 1
ATOM 944 C C . HIS A 1 122 ? 24.235 -8.033 -4.128 1.00 94.88 122 HIS A C 1
ATOM 946 O O . HIS A 1 122 ? 24.518 -7.918 -5.322 1.00 94.88 122 HIS A O 1
ATOM 952 N N . LYS A 1 123 ? 23.394 -8.971 -3.675 1.00 96.12 123 LYS A N 1
ATOM 953 C CA . LYS A 1 123 ? 22.734 -9.960 -4.540 1.00 96.12 123 LYS A CA 1
ATOM 954 C C . LYS A 1 123 ? 21.885 -9.280 -5.612 1.00 96.12 123 LYS A C 1
ATOM 956 O O . LYS A 1 123 ? 22.000 -9.630 -6.787 1.00 96.12 123 LYS A O 1
ATOM 961 N N . GLN A 1 124 ? 21.096 -8.272 -5.240 1.00 96.44 124 GLN A N 1
ATOM 962 C CA . GLN A 1 124 ? 20.243 -7.557 -6.186 1.00 96.44 124 GLN A CA 1
ATOM 963 C C . GLN A 1 124 ? 21.058 -6.748 -7.203 1.00 96.44 124 GLN A C 1
ATOM 965 O O . GLN A 1 124 ? 20.746 -6.771 -8.396 1.00 96.44 124 GLN A O 1
ATOM 970 N N . LYS A 1 125 ? 22.139 -6.078 -6.776 1.00 96.00 125 LYS A N 1
ATOM 971 C CA . LYS A 1 125 ? 23.061 -5.379 -7.688 1.00 96.00 125 LYS A CA 1
ATOM 972 C C . LYS A 1 125 ? 23.660 -6.341 -8.710 1.00 96.00 125 LYS A C 1
ATOM 974 O O . LYS A 1 125 ? 23.628 -6.050 -9.907 1.00 96.00 125 LYS A O 1
ATOM 979 N N . SER A 1 126 ? 24.159 -7.492 -8.260 1.00 96.62 126 SER A N 1
ATOM 980 C CA . SER A 1 126 ? 24.714 -8.517 -9.146 1.00 96.62 126 SER A CA 1
ATOM 981 C C . SER A 1 126 ? 23.665 -9.077 -10.110 1.00 96.62 126 SER A C 1
ATOM 983 O O . SER A 1 126 ? 23.953 -9.205 -11.300 1.00 96.62 126 SER A O 1
ATOM 985 N N . ALA A 1 127 ? 22.441 -9.341 -9.642 1.00 96.50 127 ALA A N 1
ATOM 986 C CA . ALA A 1 127 ? 21.345 -9.830 -10.479 1.00 96.50 127 ALA A CA 1
ATOM 987 C C . ALA A 1 127 ? 20.968 -8.831 -11.587 1.00 96.50 127 ALA A C 1
ATOM 989 O O . ALA A 1 127 ? 20.856 -9.211 -12.750 1.00 96.50 127 ALA A O 1
ATOM 990 N N . VAL A 1 128 ? 20.849 -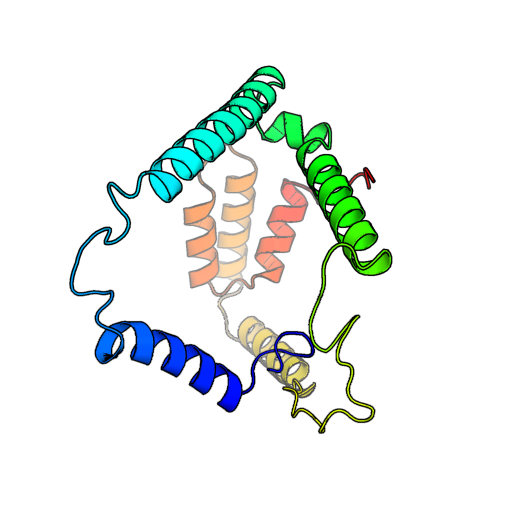7.540 -11.259 1.00 96.56 128 VAL A N 1
ATOM 991 C CA . VAL A 1 128 ? 20.545 -6.488 -12.245 1.00 96.56 128 VAL A CA 1
ATOM 992 C C . VAL A 1 128 ? 21.686 -6.315 -13.251 1.00 96.56 128 VAL A C 1
ATOM 994 O O . VAL A 1 128 ? 21.438 -6.139 -14.444 1.00 96.56 128 VAL A O 1
ATOM 997 N N . GLN A 1 129 ? 22.942 -6.386 -12.805 1.00 96.25 129 GLN A N 1
ATOM 998 C CA . GLN A 1 129 ? 24.097 -6.331 -13.704 1.00 96.25 129 GLN A CA 1
ATOM 999 C C . GLN A 1 129 ? 24.135 -7.525 -14.662 1.00 96.25 129 GLN A C 1
ATOM 1001 O O . GLN A 1 129 ? 24.410 -7.339 -15.846 1.00 96.25 129 GLN A O 1
ATOM 1006 N N . ALA A 1 130 ? 23.857 -8.733 -14.167 1.00 97.06 130 ALA A N 1
ATOM 1007 C CA . ALA A 1 130 ? 23.772 -9.931 -14.994 1.00 97.06 130 ALA A CA 1
ATOM 1008 C C . ALA A 1 130 ? 22.634 -9.811 -16.017 1.00 97.06 130 ALA A C 1
ATOM 1010 O O . ALA A 1 130 ? 22.875 -9.997 -17.206 1.00 97.06 130 ALA A O 1
ATOM 1011 N N . LEU A 1 131 ? 21.445 -9.389 -15.576 1.00 96.38 131 LEU A N 1
ATOM 1012 C CA . LEU A 1 131 ? 20.285 -9.172 -16.440 1.00 96.38 131 LEU A CA 1
ATOM 1013 C C . LEU A 1 131 ? 20.597 -8.215 -17.596 1.00 96.38 131 LEU A C 1
ATOM 1015 O O . LEU A 1 131 ? 20.289 -8.506 -18.746 1.00 96.38 131 LEU A O 1
ATOM 1019 N N . ARG A 1 132 ? 21.248 -7.082 -17.311 1.00 94.50 132 ARG A N 1
ATOM 1020 C CA . ARG A 1 132 ? 21.621 -6.102 -18.344 1.00 94.50 132 ARG A CA 1
ATOM 1021 C C . ARG A 1 132 ? 22.613 -6.651 -19.371 1.00 94.50 132 ARG A C 1
ATOM 1023 O O . ARG A 1 132 ? 22.604 -6.197 -20.511 1.00 94.50 132 ARG A O 1
ATOM 1030 N N . LYS A 1 133 ? 23.461 -7.608 -18.981 1.00 95.69 133 LYS A N 1
ATOM 1031 C CA . LYS A 1 133 ? 24.418 -8.263 -19.886 1.00 95.69 133 LYS A CA 1
ATOM 1032 C C . LYS A 1 133 ? 23.763 -9.319 -20.776 1.00 95.69 133 LYS A C 1
ATOM 1034 O O . LYS A 1 133 ? 24.252 -9.536 -21.876 1.00 95.69 133 LYS A O 1
ATOM 1039 N N . THR A 1 134 ? 22.715 -9.990 -20.296 1.00 95.06 134 THR A N 1
ATOM 1040 C CA . THR A 1 134 ? 22.105 -11.137 -20.989 1.00 95.06 134 THR A CA 1
ATOM 1041 C C . THR A 1 134 ? 20.838 -10.796 -21.765 1.00 95.06 134 THR A C 1
ATOM 1043 O O . THR A 1 134 ? 20.502 -11.520 -22.699 1.00 95.06 134 THR A O 1
ATOM 1046 N N . ARG A 1 135 ? 20.123 -9.727 -21.396 1.00 95.62 135 ARG A N 1
ATOM 1047 C CA . ARG A 1 135 ? 18.903 -9.298 -22.093 1.00 95.62 135 ARG A CA 1
ATOM 1048 C C . ARG A 1 135 ? 19.201 -8.725 -23.480 1.00 95.62 135 ARG A C 1
ATOM 1050 O O . ARG A 1 135 ? 20.293 -8.216 -23.741 1.00 95.62 135 ARG A O 1
ATOM 1057 N N . ASP A 1 136 ? 18.181 -8.709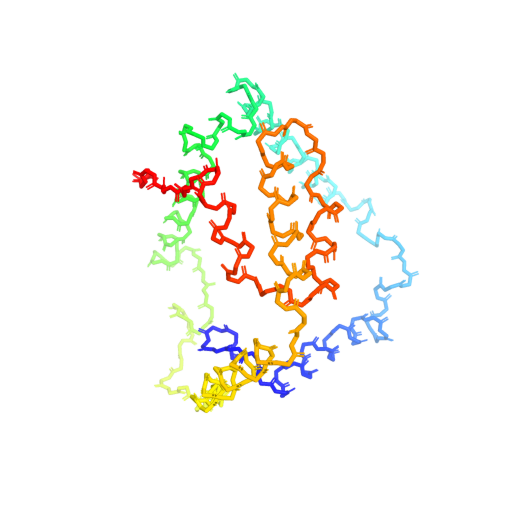 -24.333 1.00 96.88 136 ASP A N 1
ATOM 1058 C CA . ASP A 1 136 ? 18.217 -7.981 -25.600 1.00 96.88 136 ASP A CA 1
ATOM 1059 C C . ASP A 1 136 ? 18.111 -6.468 -25.339 1.00 96.88 136 ASP A C 1
ATOM 1061 O O . ASP A 1 136 ? 17.031 -5.916 -25.105 1.00 96.88 136 ASP A O 1
ATOM 1065 N N . ASN A 1 137 ? 19.260 -5.791 -25.344 1.00 94.88 137 ASN A N 1
ATOM 1066 C CA . ASN A 1 137 ? 19.322 -4.355 -25.087 1.00 94.88 137 ASN A CA 1
ATOM 1067 C C . ASN A 1 137 ? 18.709 -3.527 -26.224 1.00 94.88 137 ASN A C 1
ATOM 1069 O O . ASN A 1 137 ? 18.126 -2.481 -25.952 1.00 94.88 137 ASN A O 1
ATOM 1073 N N . THR A 1 138 ? 18.754 -4.004 -27.469 1.00 96.50 138 THR A N 1
ATOM 1074 C CA . THR A 1 138 ? 18.131 -3.308 -28.601 1.00 96.50 138 THR A CA 1
ATOM 1075 C C . THR A 1 138 ? 16.608 -3.348 -28.485 1.00 96.50 138 THR A C 1
ATOM 1077 O O . THR A 1 138 ? 15.936 -2.335 -28.697 1.00 96.50 138 THR A O 1
ATOM 1080 N N . LEU A 1 139 ? 16.053 -4.493 -28.079 1.00 96.00 139 LEU A N 1
ATOM 1081 C CA . LEU A 1 139 ? 14.625 -4.632 -27.800 1.00 96.00 139 LEU A CA 1
ATOM 1082 C C . LEU A 1 139 ? 14.196 -3.762 -26.608 1.00 96.00 139 LEU A C 1
ATOM 1084 O O . LEU A 1 139 ? 13.183 -3.065 -26.695 1.00 96.00 139 LEU A O 1
ATOM 1088 N N . CYS A 1 140 ? 14.993 -3.728 -25.534 1.00 96.25 140 CYS A N 1
ATOM 1089 C CA . CYS A 1 140 ? 14.757 -2.841 -24.390 1.00 96.25 140 CYS A CA 1
ATOM 1090 C C . CYS A 1 140 ? 14.687 -1.368 -24.805 1.00 96.25 140 CYS A C 1
ATOM 1092 O O . CYS A 1 140 ? 13.736 -0.671 -24.460 1.00 96.25 140 CYS A O 1
ATOM 1094 N N . GLU A 1 141 ? 15.684 -0.886 -25.548 1.00 95.75 141 GLU A N 1
ATOM 1095 C CA . GLU A 1 141 ? 15.753 0.507 -25.998 1.00 95.75 141 GLU A CA 1
ATOM 1096 C C . GLU A 1 141 ? 14.552 0.877 -26.874 1.00 95.75 141 GLU A C 1
ATOM 1098 O O . GLU A 1 141 ? 13.959 1.945 -26.703 1.00 95.75 141 GLU A O 1
ATOM 1103 N N . LYS A 1 142 ? 14.130 -0.036 -27.757 1.00 96.88 142 LYS A N 1
ATOM 1104 C CA . LYS A 1 142 ? 12.938 0.137 -28.593 1.00 96.88 142 LYS A CA 1
ATOM 1105 C C . LYS A 1 142 ? 11.660 0.283 -27.760 1.00 96.88 142 LYS A C 1
ATOM 1107 O O . LYS A 1 142 ? 10.845 1.170 -28.037 1.00 96.88 142 LYS A O 1
ATOM 1112 N N . HIS A 1 143 ? 11.463 -0.564 -26.751 1.00 96.69 143 HIS A N 1
ATOM 1113 C CA . HIS A 1 143 ? 10.272 -0.487 -25.901 1.00 96.69 143 HIS A CA 1
ATOM 1114 C C . HIS A 1 143 ? 10.302 0.729 -24.976 1.00 96.69 143 HIS A C 1
ATOM 1116 O O . HIS A 1 143 ? 9.291 1.417 -24.862 1.00 96.69 143 HIS A O 1
ATOM 1122 N N . ILE A 1 144 ? 11.467 1.095 -24.436 1.00 96.25 144 ILE A N 1
ATOM 1123 C CA . ILE A 1 144 ? 11.650 2.339 -23.674 1.00 96.25 144 ILE A CA 1
ATOM 1124 C C . ILE A 1 144 ? 11.302 3.566 -24.524 1.00 96.25 144 ILE A C 1
ATOM 1126 O O . ILE A 1 144 ? 10.617 4.477 -24.060 1.00 96.25 144 ILE A O 1
ATOM 1130 N N . PHE A 1 145 ? 11.727 3.595 -25.787 1.00 94.88 145 PHE A N 1
ATOM 1131 C CA . PHE A 1 145 ? 11.371 4.677 -26.700 1.00 94.88 145 PHE A CA 1
ATOM 1132 C C . PHE A 1 145 ? 9.862 4.738 -26.972 1.00 94.88 145 PHE A C 1
ATOM 1134 O O . PHE A 1 145 ? 9.274 5.819 -27.022 1.00 94.88 145 PHE A O 1
ATOM 1141 N N . THR A 1 146 ? 9.221 3.576 -27.106 1.00 94.06 146 THR A N 1
ATOM 1142 C CA . THR A 1 146 ? 7.765 3.474 -27.275 1.00 94.06 146 THR A CA 1
ATOM 1143 C C . THR A 1 146 ? 7.028 3.962 -26.028 1.00 94.06 146 THR A C 1
ATOM 1145 O O . THR A 1 146 ? 6.074 4.727 -26.148 1.00 94.06 146 THR A O 1
ATOM 1148 N N . LEU A 1 147 ? 7.515 3.602 -24.838 1.00 94.94 147 LEU A N 1
ATOM 1149 C CA . LEU A 1 147 ? 7.003 4.093 -23.562 1.00 94.94 147 LEU A CA 1
ATOM 1150 C C . LEU A 1 147 ? 7.098 5.616 -23.474 1.00 94.94 147 LEU A C 1
ATOM 1152 O O . LEU A 1 147 ? 6.107 6.265 -23.160 1.00 94.94 147 LEU A O 1
ATOM 1156 N N . ARG A 1 148 ? 8.253 6.194 -23.821 1.00 95.12 148 ARG A N 1
ATOM 1157 C CA . ARG A 1 148 ? 8.426 7.651 -23.845 1.00 95.12 148 ARG A CA 1
ATOM 1158 C C . ARG A 1 148 ? 7.393 8.325 -24.751 1.00 95.12 148 ARG A C 1
ATOM 1160 O O . ARG A 1 148 ? 6.738 9.276 -24.339 1.00 95.12 148 ARG A O 1
ATOM 1167 N N . LYS A 1 149 ? 7.187 7.795 -25.962 1.00 93.31 149 LYS A N 1
ATOM 1168 C CA . LYS A 1 149 ? 6.149 8.297 -26.876 1.00 93.31 149 LYS A CA 1
ATOM 1169 C C . LYS A 1 149 ? 4.738 8.149 -26.311 1.00 93.31 149 LYS A C 1
ATOM 1171 O O . LYS A 1 149 ? 3.902 9.013 -26.560 1.00 93.31 149 LYS A O 1
ATOM 1176 N N . ALA A 1 150 ? 4.453 7.068 -25.589 1.00 93.06 150 ALA A N 1
ATOM 1177 C CA . ALA A 1 150 ? 3.159 6.881 -24.945 1.00 93.06 150 ALA A CA 1
ATOM 1178 C C . ALA A 1 150 ? 2.922 7.944 -23.861 1.00 93.06 150 ALA A C 1
ATOM 1180 O O . ALA A 1 150 ? 1.831 8.497 -23.814 1.00 93.06 150 ALA A O 1
ATOM 1181 N N . CYS A 1 151 ? 3.946 8.293 -23.073 1.00 92.25 151 CYS A N 1
ATOM 1182 C CA . CYS A 1 151 ? 3.863 9.331 -22.038 1.00 92.25 151 CYS A CA 1
ATOM 1183 C C . CYS A 1 151 ? 3.607 10.741 -22.592 1.00 92.25 151 CYS A C 1
ATOM 1185 O O . CYS A 1 151 ? 2.951 11.544 -21.939 1.00 92.25 151 CYS A O 1
ATOM 1187 N N . GLN A 1 152 ? 4.120 11.048 -23.787 1.00 90.25 152 GLN A N 1
ATOM 1188 C CA . GLN A 1 152 ? 3.961 12.364 -24.424 1.00 90.25 152 GLN A CA 1
ATOM 1189 C C . GLN A 1 152 ? 2.580 12.578 -25.050 1.00 90.25 152 GLN A C 1
ATOM 1191 O O . GLN A 1 152 ? 2.210 13.705 -25.374 1.00 90.25 152 GLN A O 1
ATOM 1196 N N . ASN A 1 153 ? 1.823 11.501 -25.250 1.00 85.50 153 ASN A N 1
ATOM 1197 C CA . ASN A 1 153 ? 0.494 11.553 -25.834 1.00 85.50 153 ASN A CA 1
ATOM 1198 C C . ASN A 1 153 ? -0.567 11.234 -24.773 1.00 85.50 153 ASN A C 1
ATOM 1200 O O . ASN A 1 153 ? -0.277 10.708 -23.708 1.00 85.50 153 ASN A O 1
ATOM 1204 N N . THR A 1 154 ? -1.838 11.461 -25.093 1.00 77.00 154 THR A N 1
ATOM 1205 C CA . THR A 1 154 ? -2.977 11.076 -24.238 1.00 77.00 154 THR A CA 1
ATOM 1206 C C . THR A 1 154 ? -3.332 9.582 -24.326 1.00 77.00 154 THR A C 1
ATOM 1208 O O . THR A 1 154 ? -4.450 9.182 -24.005 1.00 77.00 154 THR A O 1
ATOM 1211 N N . HIS A 1 155 ? -2.403 8.741 -24.790 1.00 80.88 155 HIS A N 1
ATOM 1212 C CA . HIS A 1 155 ? -2.628 7.306 -24.954 1.00 80.88 155 HIS A CA 1
ATOM 1213 C C . HIS A 1 155 ? -2.399 6.552 -23.641 1.00 80.88 155 HIS A C 1
ATOM 1215 O O . HIS A 1 155 ? -1.680 6.995 -22.750 1.00 80.88 155 HIS A O 1
ATOM 1221 N N . ASN A 1 156 ? -2.992 5.363 -23.538 1.00 91.12 156 ASN A N 1
ATOM 1222 C CA . ASN A 1 156 ? -2.760 4.479 -22.404 1.00 91.12 156 ASN A CA 1
ATOM 1223 C C . ASN A 1 156 ? -1.293 4.011 -22.375 1.00 91.12 156 ASN A C 1
ATOM 1225 O O . ASN A 1 156 ? -0.801 3.423 -23.337 1.00 91.12 156 ASN A O 1
ATOM 1229 N N . VAL A 1 157 ? -0.617 4.248 -21.251 1.00 94.00 157 VAL A N 1
ATOM 1230 C CA . VAL A 1 157 ? 0.801 3.921 -21.035 1.00 94.00 157 VAL A CA 1
ATOM 1231 C C . VAL A 1 157 ? 1.002 2.442 -20.657 1.00 94.00 157 VAL A C 1
ATOM 1233 O O . VAL A 1 157 ? 2.081 1.887 -20.858 1.00 94.00 157 VAL A O 1
ATOM 1236 N N . MET A 1 158 ? -0.040 1.765 -20.158 1.00 95.31 158 MET A N 1
ATOM 1237 C CA . MET A 1 158 ? 0.050 0.390 -19.648 1.00 95.31 158 MET A CA 1
ATOM 1238 C C . MET A 1 158 ? 0.551 -0.645 -20.665 1.00 95.31 158 MET A C 1
ATOM 1240 O O . MET A 1 158 ? 1.428 -1.425 -20.293 1.00 95.31 158 MET A O 1
ATOM 1244 N N . PRO A 1 159 ? 0.086 -0.671 -21.931 1.00 95.56 159 PRO A N 1
ATOM 1245 C CA . PRO A 1 159 ? 0.607 -1.620 -22.915 1.00 95.56 159 PRO A CA 1
ATOM 1246 C C . PRO A 1 159 ? 2.123 -1.490 -23.112 1.00 95.56 159 PRO A C 1
ATOM 1248 O O . PRO A 1 159 ? 2.835 -2.489 -23.099 1.00 95.56 159 PRO A O 1
ATOM 1251 N N . ALA A 1 160 ? 2.638 -0.257 -23.180 1.00 94.81 160 ALA A N 1
ATOM 1252 C CA . ALA A 1 160 ? 4.070 -0.013 -23.325 1.00 94.81 160 ALA A CA 1
ATOM 1253 C C . ALA A 1 160 ? 4.870 -0.446 -22.082 1.00 94.81 160 ALA A C 1
ATOM 1255 O O . ALA A 1 160 ? 5.991 -0.932 -22.213 1.00 94.81 160 ALA A O 1
ATOM 1256 N N . LEU A 1 161 ? 4.304 -0.311 -20.876 1.00 95.69 161 LEU A N 1
ATOM 1257 C CA . LEU A 1 161 ? 4.928 -0.810 -19.644 1.00 95.69 161 LEU A CA 1
ATOM 1258 C C . LEU A 1 161 ? 5.023 -2.341 -19.623 1.00 95.69 161 LEU A C 1
ATOM 1260 O O . LEU A 1 161 ? 6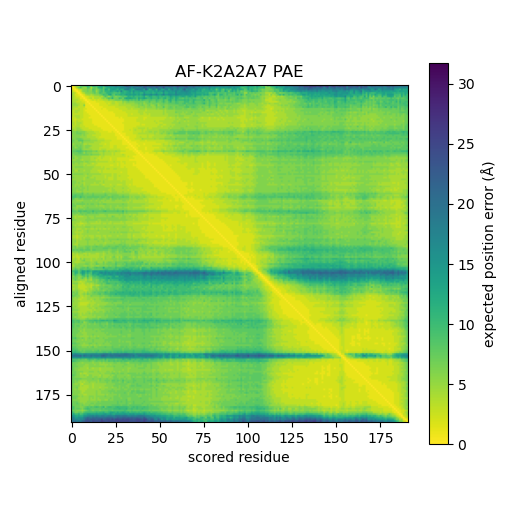.049 -2.873 -19.200 1.00 95.69 161 LEU A O 1
ATOM 1264 N N . ILE A 1 162 ? 3.986 -3.040 -20.093 1.00 96.94 162 ILE A N 1
ATOM 1265 C CA . ILE A 1 162 ? 3.976 -4.507 -20.192 1.00 96.94 162 ILE A CA 1
ATOM 1266 C C . ILE A 1 162 ? 5.035 -4.976 -21.193 1.00 96.94 162 ILE A C 1
ATOM 1268 O O . ILE A 1 162 ? 5.829 -5.858 -20.872 1.00 96.94 162 ILE A O 1
ATOM 1272 N N . ASP A 1 163 ? 5.103 -4.344 -22.365 1.00 96.69 163 ASP A N 1
ATOM 1273 C CA . ASP A 1 163 ? 6.117 -4.659 -23.372 1.00 96.69 163 ASP A CA 1
ATOM 1274 C C . ASP A 1 163 ? 7.541 -4.449 -22.835 1.00 96.69 163 ASP A C 1
ATOM 1276 O O . ASP A 1 163 ? 8.416 -5.299 -23.009 1.00 96.69 163 ASP A O 1
ATOM 1280 N N . CYS A 1 164 ? 7.773 -3.354 -22.107 1.00 96.62 164 CYS A N 1
ATOM 1281 C CA . CYS A 1 164 ? 9.038 -3.120 -21.419 1.00 96.62 164 CYS A CA 1
ATOM 1282 C C . CYS A 1 164 ? 9.349 -4.202 -20.370 1.00 96.62 164 CYS A C 1
ATOM 1284 O O . CYS A 1 164 ? 10.498 -4.628 -20.250 1.00 96.62 164 CYS A O 1
ATOM 1286 N N . ALA A 1 165 ? 8.354 -4.650 -19.600 1.00 96.25 165 ALA A N 1
ATOM 1287 C CA . ALA A 1 165 ? 8.540 -5.702 -18.605 1.00 96.25 165 ALA A CA 1
ATOM 1288 C C . ALA A 1 165 ? 8.912 -7.042 -19.264 1.00 96.25 165 ALA A C 1
ATOM 1290 O O . ALA A 1 165 ? 9.856 -7.694 -18.818 1.00 96.25 165 ALA A O 1
ATOM 1291 N N . HIS A 1 166 ? 8.247 -7.412 -20.365 1.00 96.75 166 HIS A N 1
ATOM 1292 C CA . HIS A 1 166 ? 8.594 -8.594 -21.162 1.00 96.75 166 HIS A CA 1
ATOM 1293 C C . HIS A 1 166 ? 9.992 -8.501 -21.784 1.00 96.75 166 HIS A C 1
ATOM 1295 O O . HIS A 1 166 ? 10.690 -9.507 -21.886 1.00 96.75 166 HIS A O 1
ATOM 1301 N N . ALA A 1 167 ? 10.434 -7.295 -22.146 1.00 96.75 167 ALA A N 1
ATOM 1302 C CA . ALA A 1 167 ? 11.793 -7.048 -22.615 1.00 96.75 167 ALA A CA 1
ATOM 1303 C C . ALA A 1 167 ? 12.842 -7.031 -21.487 1.00 96.75 167 ALA A C 1
ATOM 1305 O O . ALA A 1 167 ? 14.024 -6.852 -21.765 1.00 96.75 167 ALA A O 1
ATOM 1306 N N . TYR A 1 168 ? 12.452 -7.232 -20.222 1.00 97.31 168 TYR A N 1
ATOM 1307 C CA . TYR A 1 168 ? 13.327 -7.133 -19.049 1.00 97.31 168 TYR A CA 1
ATOM 1308 C C . TYR A 1 168 ? 13.919 -5.730 -18.824 1.00 97.31 168 TYR A C 1
ATOM 1310 O O . TYR A 1 168 ? 15.046 -5.568 -18.328 1.00 97.31 168 TYR A O 1
ATOM 1318 N N . CYS A 1 169 ? 13.158 -4.683 -19.144 1.00 96.88 169 CYS A N 1
ATOM 1319 C CA . CYS A 1 169 ? 13.438 -3.346 -18.636 1.00 96.88 169 CYS A CA 1
ATOM 1320 C C . CYS A 1 169 ? 13.254 -3.316 -17.112 1.00 96.88 169 CYS A C 1
ATOM 1322 O O . CYS A 1 169 ? 12.312 -3.872 -16.552 1.00 96.88 169 CYS A O 1
ATOM 1324 N N . THR A 1 170 ? 14.170 -2.648 -16.420 1.00 96.81 170 THR A N 1
ATOM 1325 C CA . THR A 1 170 ? 14.150 -2.549 -14.956 1.00 96.81 170 THR A CA 1
ATOM 1326 C C . THR A 1 170 ? 13.218 -1.436 -14.488 1.00 96.81 170 THR A C 1
ATOM 1328 O O . THR A 1 170 ? 13.087 -0.413 -15.156 1.00 96.81 170 THR A O 1
ATOM 1331 N N . ILE A 1 171 ? 12.658 -1.565 -13.279 1.00 96.62 171 ILE A N 1
ATOM 1332 C CA . ILE A 1 171 ? 11.825 -0.516 -12.659 1.00 96.62 171 ILE A CA 1
ATOM 1333 C C . ILE A 1 171 ? 12.552 0.837 -12.638 1.00 96.62 171 ILE A C 1
ATOM 1335 O O . ILE A 1 171 ? 11.944 1.864 -12.915 1.00 96.62 171 ILE A O 1
ATOM 1339 N N . GLY A 1 172 ? 13.864 0.850 -12.377 1.00 95.56 172 GLY A N 1
ATOM 1340 C CA . GLY A 1 172 ? 14.658 2.082 -12.383 1.00 95.56 172 GLY A CA 1
ATOM 1341 C C . GLY A 1 172 ? 14.740 2.764 -13.754 1.00 95.56 172 GLY A C 1
ATOM 1342 O O . GLY A 1 172 ? 14.727 3.991 -13.822 1.00 95.56 172 GLY A O 1
ATOM 1343 N N . GLU A 1 173 ? 14.796 1.994 -14.846 1.00 95.81 173 GLU A N 1
ATOM 1344 C CA . GLU A 1 173 ? 14.777 2.528 -16.217 1.00 95.81 173 GLU A CA 1
ATOM 1345 C C . GLU A 1 173 ? 13.396 3.096 -16.562 1.00 95.81 173 GLU A C 1
ATOM 1347 O O . GLU A 1 173 ? 13.311 4.206 -17.082 1.00 95.81 173 GLU A O 1
ATOM 1352 N N . LEU A 1 174 ? 12.322 2.392 -16.191 1.00 96.38 174 LEU A N 1
ATOM 1353 C CA . LEU A 1 174 ? 10.946 2.864 -16.383 1.00 96.38 174 LEU A CA 1
ATOM 1354 C C . LEU A 1 174 ? 10.676 4.140 -15.583 1.00 96.38 174 LEU A C 1
ATOM 1356 O O . LEU A 1 174 ? 10.220 5.139 -16.133 1.00 96.38 174 LEU A O 1
ATOM 1360 N N . ALA A 1 175 ? 11.031 4.144 -14.298 1.00 96.19 175 ALA A N 1
ATOM 1361 C CA . ALA A 1 175 ? 10.873 5.300 -13.426 1.00 96.19 175 ALA A CA 1
ATOM 1362 C C . ALA A 1 175 ? 11.713 6.493 -13.893 1.00 96.19 175 ALA A C 1
ATOM 1364 O O . ALA A 1 175 ? 11.309 7.633 -13.700 1.00 96.19 175 ALA A O 1
ATOM 1365 N N . LYS A 1 176 ? 12.884 6.269 -14.504 1.00 96.31 176 LYS A N 1
ATOM 1366 C CA . LYS A 1 176 ? 13.666 7.353 -15.110 1.00 96.31 176 LYS A CA 1
ATOM 1367 C C . LYS A 1 176 ? 12.890 8.014 -16.252 1.00 96.31 176 LYS A C 1
ATOM 1369 O O . LYS A 1 176 ? 12.759 9.230 -16.239 1.00 96.31 176 LYS A O 1
ATOM 1374 N N . VAL A 1 177 ? 12.338 7.229 -17.178 1.00 95.06 177 VAL A N 1
ATOM 1375 C CA . VAL A 1 177 ? 11.540 7.752 -18.303 1.00 95.06 177 VAL A CA 1
ATOM 1376 C C . VAL A 1 177 ? 10.324 8.522 -17.794 1.00 95.06 177 VAL A C 1
ATOM 1378 O O . VAL A 1 177 ? 10.092 9.647 -18.212 1.00 95.06 177 VAL A O 1
ATOM 1381 N N . LEU A 1 178 ? 9.578 7.953 -16.845 1.00 94.25 178 LEU A N 1
ATOM 1382 C CA . LEU A 1 178 ? 8.391 8.605 -16.288 1.00 94.25 178 LEU A CA 1
ATOM 1383 C C . LEU A 1 178 ? 8.730 9.929 -15.590 1.00 94.25 178 LEU A C 1
ATOM 1385 O O . LEU A 1 178 ? 7.985 10.890 -15.731 1.00 94.25 178 LEU A O 1
ATOM 1389 N N . ARG A 1 179 ? 9.864 10.007 -14.885 1.00 95.50 179 ARG A N 1
ATOM 1390 C CA . ARG A 1 179 ? 10.327 11.251 -14.253 1.00 95.50 179 ARG A CA 1
ATOM 1391 C C . ARG A 1 179 ? 10.817 12.290 -15.255 1.00 95.50 179 ARG A C 1
ATOM 1393 O O . ARG A 1 179 ? 10.622 13.475 -15.022 1.00 95.50 179 ARG A O 1
ATOM 1400 N N . GLU A 1 180 ? 11.445 11.867 -16.349 1.00 94.75 180 GLU A N 1
ATOM 1401 C CA . GLU A 1 180 ? 11.851 12.774 -17.430 1.00 94.75 180 GLU A CA 1
ATOM 1402 C C . GLU A 1 180 ? 10.632 13.404 -18.120 1.00 94.75 180 GLU A C 1
ATOM 1404 O O . GLU A 1 180 ? 10.657 14.596 -18.411 1.00 94.75 180 GLU A O 1
ATOM 14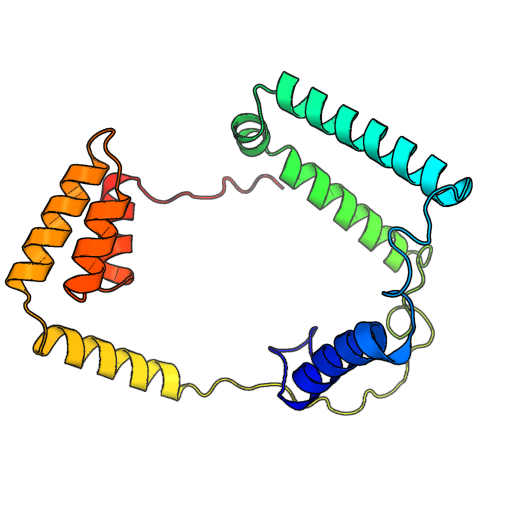09 N N . GLU A 1 181 ? 9.557 12.636 -18.335 1.00 93.56 181 GLU A N 1
ATOM 1410 C CA . GLU A 1 181 ? 8.366 13.120 -19.049 1.00 93.56 181 GLU A CA 1
ATOM 1411 C C . GLU A 1 181 ? 7.333 13.814 -18.140 1.00 93.56 181 GLU A C 1
ATOM 1413 O O . GLU A 1 181 ? 6.699 14.777 -18.564 1.00 93.56 181 GLU A O 1
ATOM 1418 N N . PHE A 1 182 ? 7.149 13.361 -16.893 1.00 92.69 182 PHE A N 1
ATOM 1419 C CA . PHE A 1 182 ? 6.132 13.899 -15.971 1.00 92.69 182 PHE A CA 1
ATOM 1420 C C . PHE A 1 182 ? 6.699 14.754 -14.832 1.00 92.69 182 PHE A C 1
ATOM 1422 O O . PHE A 1 182 ? 5.940 15.425 -14.129 1.00 92.69 182 PHE A O 1
ATOM 1429 N N . GLY A 1 183 ? 8.018 14.752 -14.639 1.00 93.19 183 GLY A N 1
ATOM 1430 C CA . GLY A 1 183 ? 8.669 15.392 -13.503 1.00 93.19 183 GLY A CA 1
ATOM 1431 C C . GLY A 1 183 ? 8.578 14.576 -12.210 1.00 93.19 183 GLY A C 1
ATOM 1432 O O . GLY A 1 183 ? 8.131 13.429 -12.174 1.00 93.19 183 GLY A O 1
ATOM 1433 N N . GLU A 1 184 ? 9.031 15.189 -11.121 1.00 93.31 184 GLU A N 1
ATOM 1434 C CA . GLU A 1 184 ? 8.957 14.633 -9.771 1.00 93.31 184 GLU A CA 1
ATOM 1435 C C . GLU A 1 184 ? 8.045 15.516 -8.916 1.00 93.31 184 GLU A C 1
ATOM 1437 O O . GLU A 1 184 ? 8.221 16.736 -8.856 1.00 93.31 184 GLU A O 1
ATOM 1442 N N . TYR A 1 185 ? 7.076 14.905 -8.232 1.00 90.19 185 TYR A N 1
ATOM 1443 C CA . TYR A 1 185 ? 6.279 15.619 -7.241 1.00 90.19 185 TYR A CA 1
ATOM 1444 C C . TYR A 1 185 ? 7.139 15.943 -6.017 1.00 90.19 185 TYR A C 1
ATOM 1446 O O . TYR A 1 185 ? 7.846 15.079 -5.495 1.00 90.19 185 TYR A O 1
ATOM 1454 N N . ARG A 1 186 ? 7.045 17.182 -5.535 1.00 86.19 186 ARG A N 1
ATOM 1455 C CA . ARG A 1 186 ? 7.597 17.599 -4.246 1.00 86.19 186 ARG A CA 1
ATOM 1456 C C . ARG A 1 186 ? 6.465 18.107 -3.381 1.00 86.19 186 ARG A C 1
ATOM 1458 O O . ARG A 1 186 ? 5.703 18.968 -3.815 1.00 86.19 186 ARG A O 1
ATOM 1465 N N . ASP A 1 187 ? 6.383 17.571 -2.172 1.00 80.44 187 ASP A N 1
ATOM 1466 C CA . ASP A 1 187 ? 5.417 18.039 -1.191 1.00 80.44 187 ASP A CA 1
ATOM 1467 C C . ASP A 1 187 ? 5.748 19.494 -0.805 1.00 80.44 187 ASP A C 1
ATOM 1469 O O . ASP A 1 187 ? 6.891 19.765 -0.419 1.00 80.44 187 ASP A O 1
ATOM 1473 N N . PRO A 1 188 ? 4.798 20.440 -0.923 1.00 76.81 188 PRO A N 1
ATOM 1474 C CA . PRO A 1 188 ? 4.995 21.815 -0.476 1.00 76.81 188 PRO A CA 1
ATOM 1475 C C . PRO A 1 188 ? 5.183 21.957 1.046 1.00 76.81 188 PRO A C 1
ATOM 1477 O O . PRO A 1 188 ? 5.515 23.051 1.495 1.00 76.81 188 PRO A O 1
ATOM 1480 N N . GLY A 1 189 ? 5.003 20.892 1.838 1.00 71.31 189 GLY A N 1
ATOM 1481 C CA . GLY A 1 189 ? 5.252 20.898 3.280 1.00 71.31 189 GLY A CA 1
ATOM 1482 C C . GLY A 1 189 ? 4.211 21.709 4.047 1.00 71.31 189 GLY A C 1
ATOM 1483 O O . GLY A 1 189 ? 4.560 22.512 4.910 1.00 71.31 189 GLY A O 1
ATOM 1484 N N . ILE A 1 190 ? 2.934 21.541 3.700 1.00 63.56 190 ILE A N 1
ATOM 1485 C CA . ILE A 1 190 ? 1.824 22.221 4.376 1.00 63.56 190 ILE A CA 1
ATOM 1486 C C . ILE A 1 190 ? 1.559 21.491 5.703 1.00 63.56 190 ILE A C 1
ATOM 1488 O O . ILE A 1 190 ? 0.864 20.474 5.717 1.00 63.56 190 ILE A O 1
ATOM 1492 N N . PHE A 1 191 ? 2.121 22.010 6.798 1.00 57.50 191 PHE A N 1
ATOM 1493 C CA . PHE A 1 191 ? 1.910 21.537 8.174 1.00 57.50 191 PHE A CA 1
ATOM 1494 C C . PHE A 1 191 ? 1.172 22.579 9.019 1.00 57.50 191 PHE A C 1
ATOM 1496 O O . PHE A 1 191 ? 1.486 23.783 8.878 1.00 57.50 191 PHE A O 1
#

Mean predicted aligned error: 6.32 Å

Sequence (191 aa):
MDETLALPTEKSVMIALRTQQIIAFESGVTNTIDALGGSYFVESLTNQMEQDAMTIIKKIDEMGGMVNAIKNGYPMRAIAEASRHYQSQVERREQTIVGLNEFKIDSEPPIETLKIDPTVEHKQKSAVQALRKTRDNTLCEKHIFTLRKACQNTHNVMPALIDCAHAYCTIGELAKVLREEFGEYRDPGIF

pLDDT: mean 92.55, std 6.97, range [57.5, 98.56]

Solvent-accessible surface area (backbone atoms only — not comparable to full-atom values): 11374 Å² total; per-residue (Å²): 133,47,76,93,78,30,63,73,39,74,67,54,48,48,50,58,52,47,53,53,46,42,47,63,74,67,66,57,66,71,80,44,84,66,80,62,68,87,34,70,67,57,52,51,51,50,54,51,52,49,53,54,50,48,53,51,49,50,55,30,50,75,53,68,27,66,73,44,28,53,77,69,37,47,63,58,48,54,51,52,50,51,52,52,51,52,53,49,33,44,75,71,57,78,44,84,42,83,56,74,80,40,80,63,71,98,71,79,79,90,75,83,65,57,77,82,64,73,63,56,59,56,52,51,53,52,52,53,55,51,48,68,72,71,46,57,59,69,58,26,52,53,29,50,52,48,33,51,56,26,68,77,43,98,52,80,48,61,67,37,52,51,53,21,49,77,39,66,50,49,70,70,58,54,52,49,51,51,36,73,77,73,49,79,93,73,82,88,73,81,124

Nearest PDB structures (foldseek):
  8gju-assembly2_L  TM=9.703E-01  e=2.383E-11  Homo sapiens
  8gju-assembly2_H  TM=9.769E-01  e=1.329E-10  Homo sapiens
  2xiq-assembly1_A  TM=9.804E-01  e=4.350E-10  Homo sapiens
  8gju-assembly1_K  TM=9.732E-01  e=9.975E-10  Homo sapiens
  3bic-assembly1_A  TM=9.048E-01  e=2.032E-09  Homo sapiens

Radius of gyration: 25.53 Å; Cα contacts (8 Å, |Δi|>4): 110; chains: 1; bounding box: 56×45×63 Å

Foldseek 3Di:
DCVVPADDDPVRVVVVVVVVVCVVPPVCPVVDDPPCPPVPVVVVVVVVVVVVVVVVQVVQVVCVHDVSCVVVCNVVVVVVVVVVVVVVCVVVVVDDDDCPSPVPDPDDDDDDHDDDDPCVVVVVVVVVVVLVVPFDVVQLVVLLVVLLVCLQDPHDSVVSVVSNVVSVNDPVSSVVSCCVRPNDDDDPPDD